Protein AF-A0A8E2JH62-F1 (afdb_monomer_lite)

Sequence (337 aa):
MSIWKITCRLRDKAVIELPDDYWIFEDEGRSYKVLISYEEIDEMDIIDYTVRDMSCFFSEKDSPEDFQPSIVAFLEQFSTINIRWNNAFEQMTEDIIAFGAGFQEFWLTRCSFPPSSTLDERTPIASALQCLVRCYNAFEVSLNWPFRYMEEYLANHNHIRLRETESDFRGLGFYPSIDVWRLPHDHDLPEERNVTRTPLGRLWTDTIQIAQRILFRGRATDWPLVFFTLCILTLARGCLDGRWTNALRIAYNTLKGSLDDLCRIFLHCTGDLHPLNPNFDLEWFTLMVGGEEPLVDYYREMNKMWANSAGVRYEEEYETFEGFCRNLDIFVHGMVL

Organism: NCBI:txid1314670

Secondary structure (DSSP, 8-state):
---------BTTB-EEEPSTTEEEEEETTEEEEEEEE-TTS-HHHHHHHSPPPGGGG--TT--TTTHHHHHHHHHHGGGGHHHHTTT-S-HHHHHHHHHHHHHHHHHHHHS---TT--SGGG-HHHHHHHHHHHHHHHHHHHHH--TTTHHHHHHH-SEEEE---------SPPPPEEEEEEPPTTPPPPS---SSS--HHHHHHHHHHHHHHHHTT--GGGHHHHHHHHHHHHHHHHHT--TT-HHHHHHHHHHHHHHHHHHHHHHHHHTT-STT-TT--HHHHHHHTTT-HHHHHHHHHHHHHHHHHSTT---S-TTSHHHHHHHHHHHHH----

Radius of gyration: 20.76 Å; chains: 1; bounding box: 52×50×60 Å

Structure (mmCIF, N/CA/C/O backbone):
data_AF-A0A8E2JH62-F1
#
_entry.id   AF-A0A8E2JH62-F1
#
loop_
_atom_site.group_PDB
_atom_site.id
_atom_site.type_symbol
_atom_site.label_atom_id
_atom_site.label_alt_id
_atom_site.label_comp_id
_atom_site.label_asym_id
_atom_site.label_entity_id
_atom_site.label_seq_id
_atom_site.pdbx_PDB_ins_code
_atom_site.Cartn_x
_atom_site.Cartn_y
_atom_site.Cartn_z
_atom_site.occupancy
_atom_site.B_iso_or_equiv
_atom_site.auth_seq_id
_atom_site.auth_comp_id
_atom_site.auth_asym_id
_atom_site.auth_atom_id
_atom_site.pdbx_PDB_model_num
ATOM 1 N N . MET A 1 1 ? 14.988 -30.694 4.329 1.00 24.19 1 MET A N 1
ATOM 2 C CA . MET A 1 1 ? 13.800 -29.994 4.855 1.00 24.19 1 MET A CA 1
ATOM 3 C C . MET A 1 1 ? 13.547 -28.829 3.914 1.00 24.19 1 MET A C 1
ATOM 5 O O . MET A 1 1 ? 14.410 -27.975 3.774 1.00 24.19 1 MET A O 1
ATOM 9 N N . SER A 1 2 ? 12.493 -28.935 3.111 1.00 21.06 2 SER A N 1
ATOM 10 C CA . SER A 1 2 ? 12.329 -28.216 1.844 1.00 21.06 2 SER A CA 1
ATOM 11 C C . SER A 1 2 ? 11.821 -26.793 2.079 1.00 21.06 2 SER A C 1
ATOM 13 O O . SER A 1 2 ? 10.685 -26.609 2.504 1.00 21.06 2 SER A O 1
ATOM 15 N N . ILE A 1 3 ? 12.671 -25.798 1.823 1.00 21.78 3 ILE A N 1
ATOM 16 C CA . ILE A 1 3 ? 12.327 -24.375 1.912 1.00 21.78 3 ILE A CA 1
ATOM 17 C C . ILE A 1 3 ? 11.564 -23.990 0.641 1.00 21.78 3 ILE A C 1
ATOM 19 O O . ILE A 1 3 ? 12.046 -24.187 -0.476 1.00 21.78 3 ILE A O 1
ATOM 23 N N . TRP A 1 4 ? 10.349 -23.479 0.819 1.00 20.56 4 TRP A N 1
ATOM 24 C CA . TRP A 1 4 ? 9.475 -23.045 -0.262 1.00 20.56 4 TRP A CA 1
ATOM 25 C C . TRP A 1 4 ? 10.057 -21.813 -0.954 1.00 20.56 4 TRP A C 1
ATOM 27 O O . TRP A 1 4 ? 10.162 -20.726 -0.393 1.00 20.56 4 TRP A O 1
ATOM 37 N N . LYS A 1 5 ? 10.434 -22.017 -2.212 1.00 24.39 5 LYS A N 1
ATOM 38 C CA . LYS A 1 5 ? 10.850 -21.002 -3.170 1.00 24.39 5 LYS A CA 1
ATOM 39 C C . LYS A 1 5 ? 9.598 -20.251 -3.640 1.00 24.39 5 LYS A C 1
ATOM 41 O O . LYS A 1 5 ? 9.012 -20.646 -4.645 1.00 24.39 5 LYS A O 1
ATOM 46 N N . ILE A 1 6 ? 9.175 -19.181 -2.958 1.00 28.22 6 ILE A N 1
ATOM 47 C CA . ILE A 1 6 ? 8.181 -18.259 -3.539 1.00 28.22 6 ILE A CA 1
ATOM 48 C C . ILE A 1 6 ? 8.904 -17.419 -4.588 1.00 28.22 6 ILE A C 1
ATOM 50 O O . ILE A 1 6 ? 9.442 -16.344 -4.356 1.00 28.22 6 ILE A O 1
ATOM 54 N N . THR A 1 7 ? 8.975 -18.011 -5.767 1.00 30.80 7 THR A N 1
ATOM 55 C CA . THR A 1 7 ? 9.029 -17.267 -7.013 1.00 30.80 7 THR A CA 1
ATOM 56 C C . THR A 1 7 ? 7.581 -16.866 -7.290 1.00 30.80 7 THR A C 1
ATOM 58 O O . THR A 1 7 ? 6.696 -17.691 -7.052 1.00 30.80 7 THR A O 1
ATOM 61 N N . CYS A 1 8 ? 7.311 -15.721 -7.911 1.00 31.84 8 CYS A N 1
ATOM 62 C CA . CYS A 1 8 ? 6.176 -15.687 -8.836 1.00 31.84 8 CYS A CA 1
ATOM 63 C C . CYS A 1 8 ? 6.553 -16.575 -10.042 1.00 31.84 8 CYS A C 1
ATOM 65 O O . CYS A 1 8 ? 6.819 -16.097 -11.133 1.00 31.84 8 CYS A O 1
ATOM 67 N N . ARG A 1 9 ? 6.692 -17.893 -9.821 1.00 34.00 9 ARG A N 1
ATOM 68 C CA . ARG A 1 9 ? 6.721 -18.921 -10.868 1.00 34.00 9 ARG A CA 1
ATOM 69 C C . ARG A 1 9 ? 5.277 -19.326 -11.048 1.00 34.00 9 ARG A C 1
ATOM 71 O O . ARG A 1 9 ? 4.845 -20.400 -10.637 1.00 34.00 9 ARG A O 1
ATOM 78 N N . LEU A 1 10 ? 4.520 -18.407 -11.616 1.00 37.12 10 LEU A N 1
ATOM 79 C CA . LEU A 1 10 ? 3.270 -18.759 -12.249 1.00 37.12 10 LEU A CA 1
ATOM 80 C C . LEU A 1 10 ? 3.698 -19.274 -13.609 1.00 37.12 10 LEU A C 1
ATOM 82 O O . LEU A 1 10 ? 4.355 -18.549 -14.348 1.00 37.12 10 LEU A O 1
ATOM 86 N N . ARG A 1 11 ? 3.481 -20.574 -13.817 1.00 37.41 11 ARG A N 1
ATOM 87 C CA . ARG A 1 11 ? 3.916 -21.348 -14.985 1.00 37.41 11 ARG A CA 1
ATOM 88 C C . ARG A 1 11 ? 3.987 -20.450 -16.232 1.00 37.41 11 ARG A C 1
ATOM 90 O O . ARG A 1 11 ? 2.957 -20.010 -16.728 1.00 37.41 11 ARG A O 1
ATOM 97 N N . ASP A 1 12 ? 5.227 -20.161 -16.629 1.00 45.84 12 ASP A N 1
ATOM 98 C CA . ASP A 1 12 ? 5.679 -19.557 -17.890 1.00 45.84 12 ASP A CA 1
ATOM 99 C C . ASP A 1 12 ? 5.954 -18.039 -17.970 1.00 45.84 12 ASP A C 1
ATOM 101 O O . ASP A 1 12 ? 6.474 -17.630 -19.005 1.00 45.84 12 ASP A O 1
ATOM 105 N N . LYS A 1 13 ? 5.704 -17.200 -16.942 1.00 53.03 13 LYS A N 1
ATOM 106 C CA . LYS A 1 13 ? 6.106 -15.762 -16.959 1.00 53.03 13 LYS A CA 1
ATOM 107 C C . LYS A 1 13 ? 6.405 -15.200 -15.557 1.00 53.03 13 LYS A C 1
ATOM 109 O O . LYS A 1 13 ? 5.544 -15.277 -14.678 1.00 53.03 13 LYS A O 1
ATOM 114 N N . ALA A 1 14 ? 7.590 -14.616 -15.344 1.00 65.06 14 ALA A N 1
ATOM 115 C CA . ALA A 1 14 ? 8.039 -14.079 -14.052 1.00 65.06 14 ALA A CA 1
ATOM 116 C C . ALA A 1 14 ? 8.296 -12.553 -14.034 1.00 65.06 14 ALA A C 1
ATOM 118 O O . ALA A 1 14 ? 8.717 -11.961 -15.024 1.00 65.06 14 ALA A O 1
ATOM 119 N N . VAL A 1 15 ? 8.090 -11.938 -12.859 1.00 65.88 15 VAL A N 1
ATOM 120 C CA . VAL A 1 15 ? 8.766 -10.691 -12.450 1.00 65.88 15 VAL A CA 1
ATOM 121 C C . VAL A 1 15 ? 9.817 -11.060 -11.407 1.00 65.88 15 VAL A C 1
ATOM 123 O O . VAL A 1 15 ? 9.507 -11.784 -10.453 1.00 65.88 15 VAL A O 1
ATOM 126 N N . ILE A 1 16 ? 11.051 -10.591 -11.580 1.00 70.62 16 ILE A N 1
ATOM 127 C CA . ILE A 1 16 ? 12.160 -10.842 -10.653 1.00 70.62 16 ILE A CA 1
ATOM 128 C C . ILE A 1 16 ? 12.838 -9.521 -10.320 1.00 70.62 16 ILE A C 1
ATOM 130 O O . ILE A 1 16 ? 13.379 -8.871 -11.204 1.00 70.62 16 ILE A O 1
ATOM 134 N N . GLU A 1 17 ? 12.851 -9.158 -9.041 1.00 69.69 17 GLU A N 1
ATOM 135 C CA . GLU A 1 17 ? 13.701 -8.075 -8.546 1.00 69.69 17 GLU A CA 1
ATOM 136 C C . GLU A 1 17 ? 15.111 -8.623 -8.286 1.00 69.69 17 GLU A C 1
ATOM 138 O O . GLU A 1 17 ? 15.304 -9.617 -7.571 1.00 69.69 17 GLU A O 1
ATOM 143 N N . LEU A 1 18 ? 16.088 -7.998 -8.925 1.00 69.25 18 LEU A N 1
ATOM 144 C CA . LEU A 1 18 ? 17.513 -8.269 -8.803 1.00 69.25 18 LEU A CA 1
ATOM 145 C C . LEU A 1 18 ? 18.154 -7.272 -7.818 1.00 69.25 18 LEU A C 1
ATOM 147 O O . LEU A 1 18 ? 17.505 -6.305 -7.409 1.00 69.25 18 LEU A O 1
ATOM 151 N N . PRO A 1 19 ? 19.413 -7.497 -7.398 1.00 65.75 19 PRO A N 1
ATOM 152 C CA . PRO A 1 19 ? 20.197 -6.467 -6.716 1.00 65.75 19 PRO A CA 1
ATOM 153 C C . PRO A 1 19 ? 20.262 -5.167 -7.540 1.00 65.75 19 PRO A C 1
ATOM 155 O O . PRO A 1 19 ? 20.049 -5.203 -8.753 1.00 65.75 19 PRO A O 1
ATOM 158 N N . ASP A 1 20 ? 20.556 -4.043 -6.882 1.00 66.81 20 ASP A N 1
ATOM 159 C CA . ASP A 1 20 ? 20.746 -2.721 -7.510 1.00 66.81 20 ASP A CA 1
ATOM 160 C C . ASP A 1 20 ? 19.523 -2.193 -8.291 1.00 66.81 20 ASP A C 1
ATOM 162 O O . ASP A 1 20 ? 19.657 -1.626 -9.371 1.00 66.81 20 ASP A O 1
ATOM 166 N N . ASP A 1 21 ? 18.314 -2.424 -7.767 1.00 70.69 21 ASP A N 1
ATOM 167 C CA . ASP A 1 21 ? 17.039 -1.910 -8.305 1.00 70.69 21 ASP A CA 1
ATOM 168 C C . ASP A 1 21 ? 16.707 -2.331 -9.752 1.00 70.69 21 ASP A C 1
ATOM 170 O O . ASP A 1 21 ? 15.833 -1.753 -10.406 1.00 70.69 21 ASP A O 1
ATOM 174 N N . TYR A 1 22 ? 17.343 -3.395 -10.250 1.00 77.25 22 TYR A N 1
ATOM 175 C CA . TYR A 1 22 ? 16.986 -3.995 -11.532 1.00 77.25 22 TYR A CA 1
ATOM 176 C C . TYR A 1 22 ? 15.773 -4.921 -11.413 1.00 77.25 22 TYR A C 1
ATOM 178 O O . TYR A 1 22 ? 15.642 -5.725 -10.491 1.00 77.25 22 TYR A O 1
ATOM 186 N N . TRP A 1 23 ? 14.929 -4.895 -12.435 1.00 78.25 23 TRP A N 1
ATOM 187 C CA . TRP A 1 23 ? 13.755 -5.744 -12.571 1.00 78.25 23 TRP A CA 1
ATOM 188 C C . TRP A 1 23 ? 13.855 -6.558 -13.854 1.00 78.25 23 TRP A C 1
ATOM 190 O O . TRP A 1 23 ? 14.147 -6.019 -14.917 1.00 78.25 23 TRP A O 1
ATOM 200 N N . ILE A 1 24 ? 13.598 -7.859 -13.780 1.00 78.81 24 ILE A N 1
ATOM 201 C CA . ILE A 1 24 ? 13.361 -8.690 -14.959 1.00 78.81 24 ILE A CA 1
ATOM 202 C C . ILE A 1 24 ? 11.861 -8.879 -15.110 1.00 78.81 24 ILE A C 1
ATOM 204 O O . ILE A 1 24 ? 11.200 -9.360 -14.191 1.00 78.81 24 ILE A O 1
ATOM 208 N N . PHE A 1 25 ? 11.355 -8.555 -16.292 1.00 78.25 25 PHE A N 1
ATOM 209 C CA . PHE A 1 25 ? 9.982 -8.793 -16.704 1.00 78.25 25 PHE A CA 1
ATOM 210 C C . PHE A 1 25 ? 9.957 -9.786 -17.855 1.00 78.25 25 PHE A C 1
ATOM 212 O O . PHE A 1 25 ? 10.581 -9.554 -18.890 1.00 78.25 25 PHE A O 1
ATOM 219 N N . GLU A 1 26 ? 9.215 -10.876 -17.696 1.00 75.38 26 GLU A N 1
ATOM 220 C CA . GLU A 1 26 ? 8.992 -11.841 -18.767 1.00 75.38 26 GLU A CA 1
ATOM 221 C C . GLU A 1 26 ? 7.593 -11.692 -19.356 1.00 75.38 26 GLU A C 1
ATOM 223 O O . GLU A 1 26 ? 6.583 -11.709 -18.642 1.00 75.38 26 GLU A O 1
ATOM 228 N N . ASP A 1 27 ? 7.527 -11.603 -20.682 1.00 73.88 27 ASP A N 1
ATOM 229 C CA . ASP A 1 27 ? 6.275 -11.650 -21.410 1.00 73.88 27 ASP A CA 1
ATOM 230 C C . ASP A 1 27 ? 6.397 -12.356 -22.764 1.00 73.88 27 ASP A C 1
ATOM 232 O O . ASP A 1 27 ? 7.289 -12.090 -23.558 1.00 73.88 27 ASP A O 1
ATOM 236 N N . GLU A 1 28 ? 5.482 -13.291 -23.014 1.00 73.69 28 GLU A N 1
ATOM 237 C CA . GLU A 1 28 ? 5.335 -14.036 -24.281 1.00 73.69 28 GLU A CA 1
ATOM 238 C C . GLU A 1 28 ? 6.647 -14.645 -24.816 1.00 73.69 28 GLU A C 1
ATOM 240 O O . GLU A 1 28 ? 6.912 -14.647 -26.015 1.00 73.69 28 GLU A O 1
ATOM 245 N N . GLY A 1 29 ? 7.479 -15.189 -23.917 1.00 71.19 29 GLY A N 1
ATOM 246 C CA . GLY A 1 29 ? 8.770 -15.794 -24.272 1.00 71.19 29 GLY A CA 1
ATOM 247 C C . GLY A 1 29 ? 9.897 -14.782 -24.509 1.00 71.19 29 GLY A C 1
ATOM 248 O O . GLY A 1 29 ? 10.961 -15.146 -25.010 1.00 71.19 29 GLY A O 1
ATOM 249 N N . ARG A 1 30 ? 9.673 -13.511 -24.170 1.00 76.38 30 ARG A N 1
ATOM 250 C CA . ARG A 1 30 ? 10.674 -12.443 -24.162 1.00 76.38 30 ARG A CA 1
ATOM 251 C C . ARG A 1 30 ? 10.943 -12.009 -22.731 1.00 76.38 30 ARG A C 1
ATOM 253 O O . ARG A 1 30 ? 10.043 -12.049 -21.895 1.00 76.38 30 ARG A O 1
ATOM 260 N N . SER A 1 31 ? 12.156 -11.530 -22.490 1.00 80.94 31 SER A N 1
ATOM 261 C CA . SER A 1 31 ? 12.558 -11.034 -21.180 1.00 80.94 31 SER A CA 1
ATOM 262 C C . SER A 1 31 ? 13.204 -9.665 -21.316 1.00 80.94 31 SER A C 1
ATOM 264 O O . SER A 1 31 ? 14.024 -9.425 -22.208 1.00 80.94 31 SER A O 1
ATOM 266 N N . TYR A 1 32 ? 12.810 -8.765 -20.429 1.00 80.38 32 TYR A N 1
ATOM 267 C CA . TYR A 1 32 ? 13.265 -7.387 -20.379 1.00 80.38 32 TYR A CA 1
ATOM 268 C C . TYR A 1 32 ? 13.920 -7.155 -19.030 1.00 80.38 32 TYR A C 1
ATOM 270 O O . TYR A 1 32 ? 13.308 -7.421 -17.999 1.00 80.38 32 TYR A O 1
ATOM 278 N N . LYS A 1 33 ? 15.154 -6.661 -19.037 1.00 85.50 33 LYS A N 1
ATOM 279 C CA . LYS A 1 33 ? 15.790 -6.107 -17.845 1.00 85.50 33 LYS A CA 1
ATOM 280 C C . LYS A 1 33 ? 15.468 -4.618 -17.820 1.00 85.50 33 LYS A C 1
ATOM 282 O O . LYS A 1 33 ? 15.624 -3.953 -18.837 1.00 85.50 33 LYS A O 1
ATOM 287 N N . VAL A 1 34 ? 15.003 -4.110 -16.692 1.00 81.94 34 VAL A N 1
ATOM 288 C CA . VAL A 1 34 ? 14.592 -2.720 -16.502 1.00 81.94 34 VAL A CA 1
ATOM 289 C C . VAL A 1 34 ? 15.320 -2.173 -15.284 1.00 81.94 34 VAL A C 1
ATOM 291 O O . VAL A 1 34 ? 15.410 -2.863 -14.273 1.00 81.94 34 VAL A O 1
ATOM 294 N N . LEU A 1 35 ? 15.851 -0.963 -15.382 1.00 83.56 35 LEU A N 1
ATOM 295 C CA . LEU A 1 35 ? 16.424 -0.211 -14.271 1.00 83.56 35 LEU A CA 1
ATOM 296 C C . LEU A 1 35 ? 15.663 1.098 -14.143 1.00 83.56 35 LEU A C 1
ATOM 298 O O . LEU A 1 35 ? 15.501 1.808 -15.133 1.00 83.56 35 LEU A O 1
ATOM 302 N N . ILE A 1 36 ? 15.236 1.407 -12.926 1.00 78.81 36 ILE A N 1
ATOM 303 C CA . ILE A 1 36 ? 14.674 2.705 -12.564 1.00 78.81 36 ILE A CA 1
ATOM 304 C C . ILE A 1 36 ? 15.795 3.447 -11.837 1.00 78.81 36 ILE A C 1
ATOM 306 O O . ILE A 1 36 ? 16.164 3.056 -10.733 1.00 78.81 36 ILE A O 1
ATOM 310 N N . SER A 1 37 ? 16.383 4.456 -12.476 1.00 79.44 37 SER A N 1
ATOM 311 C CA . SER A 1 37 ? 17.576 5.141 -11.976 1.00 79.44 37 SER A CA 1
ATOM 312 C C . SER A 1 37 ? 17.325 6.625 -11.739 1.00 79.44 37 SER A C 1
ATOM 314 O O . SER A 1 37 ? 16.854 7.343 -12.626 1.00 79.44 37 SER A O 1
ATOM 316 N N . TYR A 1 38 ? 17.725 7.076 -10.551 1.00 73.00 38 TYR A N 1
ATOM 317 C CA . TYR A 1 38 ? 17.791 8.482 -10.155 1.00 73.00 38 TYR A CA 1
ATOM 318 C C . TYR A 1 38 ? 19.238 9.015 -10.162 1.00 73.00 38 TYR A C 1
ATOM 320 O O . TYR A 1 38 ? 19.493 10.081 -9.625 1.00 73.00 38 TYR A O 1
ATOM 328 N N . GLU A 1 39 ? 20.198 8.307 -10.775 1.00 74.69 39 GLU A N 1
ATOM 329 C CA . GLU A 1 39 ? 21.634 8.666 -10.754 1.00 74.69 39 GLU A CA 1
ATOM 330 C C . GLU A 1 39 ? 21.956 10.059 -11.325 1.00 74.69 39 GLU A C 1
ATOM 332 O O . GLU A 1 39 ? 23.023 10.609 -11.063 1.00 74.69 39 GLU A O 1
ATOM 337 N N . GLU A 1 40 ? 21.060 10.630 -12.133 1.00 72.38 40 GLU A N 1
ATOM 338 C CA . GLU A 1 40 ? 21.218 11.971 -12.711 1.00 72.38 40 GLU A CA 1
ATOM 339 C C . GLU A 1 40 ? 20.756 13.094 -11.756 1.00 72.38 40 GLU A C 1
ATOM 341 O O . GLU A 1 40 ? 20.853 14.269 -12.112 1.00 72.38 40 GLU A O 1
ATOM 346 N N . ILE A 1 41 ? 20.266 12.746 -10.561 1.00 72.06 41 ILE A N 1
ATOM 347 C CA . ILE A 1 41 ? 19.702 13.654 -9.553 1.00 72.06 41 ILE A CA 1
ATOM 348 C C . ILE A 1 41 ? 20.616 13.674 -8.323 1.00 72.06 41 ILE A C 1
ATOM 350 O O . ILE A 1 41 ? 21.208 12.657 -7.959 1.00 72.06 41 ILE A O 1
ATOM 354 N N . ASP A 1 42 ? 20.754 14.843 -7.695 1.00 81.69 42 ASP A N 1
ATOM 355 C CA . ASP A 1 42 ? 21.558 14.992 -6.481 1.00 81.69 42 ASP A CA 1
ATOM 356 C C . ASP A 1 42 ? 20.991 14.146 -5.330 1.00 81.69 42 ASP A C 1
ATOM 358 O O . ASP A 1 42 ? 19.780 13.991 -5.186 1.00 81.69 42 ASP A O 1
ATOM 362 N N . GLU A 1 43 ? 21.860 13.598 -4.482 1.00 80.62 43 GLU A N 1
ATOM 363 C CA . GLU A 1 43 ? 21.443 12.730 -3.377 1.00 80.62 43 GLU A CA 1
ATOM 364 C C . GLU A 1 43 ? 20.482 13.440 -2.409 1.00 80.62 43 GLU A C 1
ATOM 366 O O . GLU A 1 43 ? 19.519 12.830 -1.941 1.00 80.62 43 GLU A O 1
ATOM 371 N N . MET A 1 44 ? 20.695 14.734 -2.145 1.00 82.69 44 MET A N 1
ATOM 372 C CA . MET A 1 44 ? 19.791 15.516 -1.297 1.00 82.69 44 MET A CA 1
ATOM 373 C C . MET A 1 44 ? 18.420 15.679 -1.944 1.00 82.69 44 MET A C 1
ATOM 375 O O . MET A 1 44 ? 17.396 15.534 -1.279 1.00 82.69 44 MET A O 1
ATOM 379 N N . ASP A 1 45 ? 18.402 15.900 -3.253 1.00 79.44 45 ASP A N 1
ATOM 380 C CA . ASP A 1 45 ? 17.170 16.006 -4.020 1.00 79.44 45 ASP A CA 1
ATOM 381 C C . ASP A 1 45 ? 16.414 14.664 -4.042 1.00 79.44 45 ASP A C 1
ATOM 383 O O . ASP A 1 45 ? 15.198 14.628 -3.867 1.00 79.44 45 ASP A O 1
ATOM 387 N N . ILE A 1 46 ? 17.109 13.526 -4.143 1.00 78.62 46 ILE A N 1
ATOM 388 C CA . ILE A 1 46 ? 16.478 12.202 -4.004 1.00 78.62 46 ILE A CA 1
ATOM 389 C C . ILE A 1 46 ? 15.827 12.065 -2.621 1.00 78.62 46 ILE A C 1
ATOM 391 O O . ILE A 1 46 ? 14.688 11.601 -2.510 1.00 78.62 46 ILE A O 1
ATOM 395 N N . ILE A 1 47 ? 16.526 12.479 -1.560 1.00 81.56 47 ILE A N 1
ATOM 396 C CA . ILE A 1 47 ? 16.018 12.404 -0.184 1.00 81.56 47 ILE A CA 1
ATOM 397 C C . ILE A 1 47 ? 14.785 13.281 0.014 1.00 81.56 47 ILE A C 1
ATOM 399 O O . ILE A 1 47 ? 13.906 12.881 0.775 1.00 81.56 47 ILE A O 1
ATOM 403 N N . ASP A 1 48 ? 14.684 14.427 -0.651 1.00 81.38 48 ASP A N 1
ATOM 404 C CA . ASP A 1 48 ? 13.588 15.378 -0.442 1.00 81.38 48 ASP A CA 1
ATOM 405 C C . ASP A 1 48 ? 12.390 15.136 -1.372 1.00 81.38 48 ASP A C 1
ATOM 407 O O . ASP A 1 48 ? 11.246 15.364 -0.972 1.00 81.38 48 ASP A O 1
ATOM 411 N N . TYR A 1 49 ? 12.627 14.598 -2.570 1.00 80.75 49 TYR A N 1
ATOM 412 C CA . TYR A 1 49 ? 11.639 14.553 -3.652 1.00 80.75 49 TYR A CA 1
ATOM 413 C C . TYR A 1 49 ? 11.317 13.147 -4.173 1.00 80.75 49 TYR A C 1
ATOM 415 O O . TYR A 1 49 ? 10.614 13.028 -5.172 1.00 80.75 49 TYR A O 1
ATOM 423 N N . THR A 1 50 ? 11.780 12.079 -3.517 1.00 82.56 50 THR A N 1
ATOM 424 C CA . THR A 1 50 ? 11.382 10.697 -3.852 1.00 82.56 50 THR A CA 1
ATOM 425 C C . THR A 1 50 ? 10.880 9.939 -2.629 1.00 82.56 50 THR A C 1
ATOM 427 O O . THR A 1 50 ? 11.188 10.291 -1.489 1.00 82.56 50 THR A O 1
ATOM 430 N N . VAL A 1 51 ? 10.093 8.884 -2.839 1.00 88.38 51 VAL A N 1
ATOM 431 C CA . VAL A 1 51 ? 9.712 7.958 -1.764 1.00 88.38 51 VAL A CA 1
ATOM 432 C C . VAL A 1 51 ? 10.670 6.777 -1.760 1.00 88.38 51 VAL A C 1
ATOM 434 O O . VAL A 1 51 ? 10.821 6.081 -2.762 1.00 88.38 51 VAL A O 1
ATOM 437 N N . ARG A 1 52 ? 11.306 6.533 -0.616 1.00 88.69 52 ARG A N 1
ATOM 438 C CA . ARG A 1 52 ? 12.299 5.475 -0.430 1.00 88.69 52 ARG A CA 1
ATOM 439 C C . ARG A 1 52 ? 11.663 4.248 0.213 1.00 88.69 52 ARG A C 1
ATOM 441 O O . ARG A 1 52 ? 10.834 4.361 1.120 1.00 88.69 52 ARG A O 1
ATOM 448 N N . ASP A 1 53 ? 12.077 3.068 -0.246 1.00 89.19 53 AS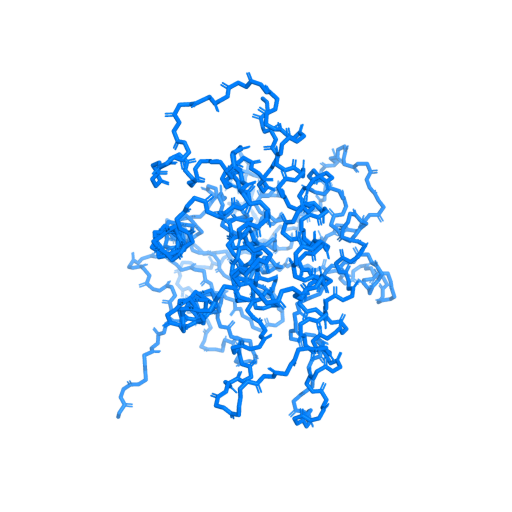P A N 1
ATOM 449 C CA . ASP A 1 53 ? 11.656 1.799 0.350 1.00 89.19 53 ASP A CA 1
ATOM 450 C C . ASP A 1 53 ? 12.092 1.719 1.817 1.00 89.19 53 ASP A C 1
ATOM 452 O O . ASP A 1 53 ? 13.131 2.248 2.211 1.00 89.19 53 ASP A O 1
ATOM 456 N N . MET A 1 54 ? 11.310 1.004 2.623 1.00 88.50 54 MET A N 1
ATOM 457 C CA . MET A 1 54 ? 11.597 0.794 4.039 1.00 88.50 54 MET A CA 1
ATOM 458 C C . MET A 1 54 ? 13.005 0.225 4.276 1.00 88.50 54 MET A C 1
ATOM 460 O O . MET A 1 54 ? 13.658 0.628 5.232 1.00 88.50 54 MET A O 1
ATOM 464 N N . SER A 1 55 ? 13.520 -0.639 3.391 1.00 84.81 55 SER A N 1
ATOM 465 C CA . SER A 1 55 ? 14.881 -1.188 3.499 1.00 84.81 55 SER A CA 1
ATOM 466 C C . SER A 1 55 ? 15.990 -0.130 3.488 1.00 84.81 55 SER A C 1
ATOM 468 O O . SER A 1 55 ? 17.061 -0.393 4.020 1.00 84.81 55 SER A O 1
ATOM 470 N N . CYS A 1 56 ? 15.746 1.074 2.959 1.00 84.38 56 CYS A N 1
ATOM 471 C CA . CYS A 1 56 ? 16.712 2.178 2.972 1.00 84.38 56 CYS A CA 1
ATOM 472 C C . CYS A 1 56 ? 16.920 2.797 4.365 1.00 84.38 56 CYS A C 1
ATOM 474 O O . CYS A 1 56 ? 17.859 3.565 4.554 1.00 84.38 56 CYS A O 1
ATOM 476 N N . PHE A 1 57 ? 16.042 2.492 5.322 1.00 86.06 57 PHE A N 1
ATOM 477 C CA . PHE A 1 57 ? 16.089 3.016 6.689 1.00 86.06 57 PHE A CA 1
ATOM 478 C C . PHE A 1 57 ? 16.677 2.008 7.682 1.00 86.06 57 PHE A C 1
ATOM 480 O O . PHE A 1 57 ? 16.832 2.334 8.857 1.00 86.06 57 PHE A O 1
ATOM 487 N N . PHE A 1 58 ? 17.006 0.801 7.212 1.00 82.56 58 PHE A N 1
ATOM 488 C CA . PHE A 1 58 ? 17.599 -0.255 8.019 1.00 82.56 58 PHE A CA 1
ATOM 489 C C . PHE A 1 58 ? 19.035 -0.538 7.584 1.00 82.56 58 PHE A C 1
ATOM 491 O O . PHE A 1 58 ? 19.322 -0.733 6.404 1.00 82.56 58 PHE A O 1
ATOM 498 N N . SER A 1 59 ? 19.939 -0.615 8.550 1.00 74.94 59 SER A N 1
ATOM 499 C CA . SER A 1 59 ? 21.288 -1.142 8.383 1.00 74.94 59 SER A CA 1
ATOM 500 C C . SER A 1 59 ? 21.333 -2.611 8.796 1.00 74.94 59 SER A C 1
ATOM 502 O O . SER A 1 59 ? 20.687 -3.030 9.753 1.00 74.94 59 SER A O 1
ATOM 504 N N . GLU A 1 60 ? 22.192 -3.405 8.150 1.00 66.88 60 GLU A N 1
ATOM 505 C CA . GLU A 1 60 ? 22.463 -4.798 8.557 1.00 66.88 60 GLU A CA 1
ATOM 506 C C . GLU A 1 60 ? 22.976 -4.921 10.006 1.00 66.88 60 GLU A C 1
ATOM 508 O O . GLU A 1 60 ? 23.019 -6.016 10.567 1.00 66.88 60 GLU A O 1
ATOM 513 N N . LYS A 1 61 ? 23.402 -3.803 10.603 1.00 69.75 61 LYS A N 1
ATOM 514 C CA . LYS A 1 61 ? 23.920 -3.718 11.972 1.00 69.75 61 LYS A CA 1
ATOM 515 C C . LYS A 1 61 ? 22.903 -3.201 12.986 1.00 69.75 61 LYS A C 1
ATOM 517 O O . LYS A 1 61 ? 23.276 -3.082 14.153 1.00 69.75 61 LYS A O 1
ATOM 522 N N . ASP A 1 62 ? 21.686 -2.875 12.560 1.00 72.75 62 ASP A N 1
ATOM 523 C CA . ASP A 1 62 ? 20.695 -2.280 13.449 1.00 72.75 62 ASP A CA 1
ATOM 524 C C . ASP A 1 62 ? 20.343 -3.231 14.586 1.00 72.75 62 ASP A C 1
ATOM 526 O O . ASP A 1 62 ? 20.095 -4.429 14.405 1.00 72.75 62 ASP A O 1
ATOM 530 N N . SER A 1 63 ? 20.343 -2.677 15.792 1.00 73.00 63 SER A N 1
ATOM 531 C CA . SER A 1 63 ? 19.871 -3.384 16.966 1.00 73.00 63 SER A CA 1
ATOM 532 C C . SER A 1 63 ? 18.336 -3.355 17.010 1.00 73.00 63 SER A C 1
ATOM 534 O O . SER A 1 63 ? 17.701 -2.509 16.377 1.00 73.00 63 SER A O 1
ATOM 536 N N . PRO A 1 64 ? 17.690 -4.227 17.803 1.00 70.25 64 PRO A N 1
ATOM 537 C CA . PRO A 1 64 ? 16.249 -4.131 18.042 1.00 70.25 64 PRO A CA 1
ATOM 538 C C . PRO A 1 64 ? 15.792 -2.762 18.578 1.00 70.25 64 PRO A C 1
ATOM 540 O O . PRO A 1 64 ? 14.619 -2.423 18.439 1.00 70.25 64 PRO A O 1
ATOM 543 N N . GLU A 1 65 ? 16.694 -1.991 19.196 1.00 72.06 65 GLU A N 1
ATOM 544 C CA . GLU A 1 65 ? 16.422 -0.650 19.727 1.00 72.06 65 GLU A CA 1
ATOM 545 C C . GLU A 1 65 ? 16.321 0.404 18.609 1.00 72.06 65 GLU A C 1
ATOM 547 O O . GLU A 1 65 ? 15.562 1.363 18.743 1.00 72.06 65 GLU A O 1
ATOM 552 N N . ASP A 1 66 ? 16.998 0.184 17.478 1.00 76.31 66 ASP A N 1
ATOM 553 C CA . ASP A 1 66 ? 17.001 1.084 16.317 1.00 76.31 66 ASP A CA 1
ATOM 554 C C . ASP A 1 66 ? 15.768 0.887 15.417 1.00 76.31 66 ASP A C 1
ATOM 556 O O . ASP A 1 66 ? 15.426 1.746 14.606 1.00 76.31 66 ASP A O 1
ATOM 560 N N . PHE A 1 67 ? 15.031 -0.214 15.606 1.00 81.56 67 PHE A N 1
ATOM 561 C CA . PHE A 1 67 ? 13.916 -0.582 14.735 1.00 81.56 67 PHE A CA 1
ATOM 562 C C . PHE A 1 67 ? 12.787 0.452 14.713 1.00 81.56 67 PHE A C 1
ATOM 564 O O . PHE A 1 67 ? 12.295 0.822 13.649 1.00 81.56 67 PHE A O 1
ATOM 571 N N . GLN A 1 68 ? 12.341 0.906 15.887 1.00 86.12 68 GLN A N 1
ATOM 572 C CA . GLN A 1 68 ? 11.231 1.854 15.967 1.00 86.12 68 GLN A CA 1
ATOM 573 C C . GLN A 1 68 ? 11.598 3.216 15.349 1.00 86.12 68 GLN A C 1
ATOM 575 O O . GLN A 1 68 ? 10.816 3.684 14.521 1.00 86.12 68 GLN A O 1
ATOM 580 N N . PRO A 1 69 ? 12.760 3.827 15.660 1.00 88.56 69 PRO A N 1
ATOM 581 C CA . PRO A 1 69 ? 13.238 5.015 14.952 1.00 88.56 69 PRO A CA 1
ATOM 582 C C . PRO A 1 69 ? 13.281 4.858 13.424 1.00 88.56 69 PRO A C 1
ATOM 584 O O . PRO A 1 69 ? 12.806 5.747 12.721 1.00 88.56 69 PRO A O 1
ATOM 587 N N . SER A 1 70 ? 13.770 3.727 12.902 1.00 89.94 70 SER A N 1
ATOM 588 C CA . SER A 1 70 ? 13.822 3.479 11.452 1.00 89.94 70 SER A CA 1
ATOM 589 C C . SER A 1 70 ? 12.438 3.392 10.809 1.00 89.94 70 SER A C 1
ATOM 591 O O . SER A 1 70 ? 12.223 3.950 9.732 1.00 89.94 70 SER A O 1
ATOM 593 N N . ILE A 1 71 ? 11.468 2.747 11.472 1.00 91.31 71 ILE A N 1
ATOM 594 C CA . ILE A 1 71 ? 10.077 2.739 10.996 1.00 91.31 71 ILE A CA 1
ATOM 595 C C . ILE A 1 71 ? 9.487 4.149 11.014 1.00 91.31 71 ILE A C 1
ATOM 597 O O . ILE A 1 71 ? 8.831 4.528 10.051 1.00 91.31 71 ILE A O 1
ATOM 601 N N . VAL A 1 72 ? 9.724 4.937 12.066 1.00 92.81 72 VAL A N 1
ATOM 602 C CA . VAL A 1 72 ? 9.229 6.322 12.136 1.00 92.81 72 VAL A CA 1
ATOM 603 C C . VAL A 1 72 ? 9.810 7.159 10.995 1.00 92.81 72 VAL A C 1
ATOM 605 O O . VAL A 1 72 ? 9.044 7.771 10.258 1.00 92.81 72 VAL A O 1
ATOM 608 N N . ALA A 1 73 ? 11.120 7.086 10.748 1.00 92.69 73 ALA A N 1
ATOM 609 C CA . ALA A 1 73 ? 11.757 7.781 9.627 1.00 92.69 73 ALA A CA 1
ATOM 610 C C . ALA A 1 73 ? 11.190 7.347 8.259 1.00 92.69 73 ALA A C 1
ATOM 612 O O . ALA A 1 73 ? 11.015 8.171 7.359 1.00 92.69 73 ALA A O 1
ATOM 613 N N . PHE A 1 74 ? 10.854 6.062 8.100 1.00 94.38 74 PHE A N 1
ATOM 614 C CA . PHE A 1 74 ? 10.152 5.571 6.914 1.00 94.38 74 PHE A CA 1
ATOM 615 C C . PHE A 1 74 ? 8.727 6.135 6.793 1.00 94.38 74 PHE A C 1
ATOM 617 O O . PHE A 1 74 ? 8.274 6.371 5.677 1.00 94.38 74 PHE A O 1
ATOM 624 N N . LEU A 1 75 ? 8.003 6.341 7.895 1.00 96.50 75 LEU A N 1
ATOM 625 C CA . LEU A 1 75 ? 6.636 6.875 7.883 1.00 96.50 75 LEU A CA 1
ATOM 626 C C . LEU A 1 75 ? 6.603 8.391 7.623 1.00 96.50 75 LEU A C 1
ATOM 628 O O . LEU A 1 75 ? 5.718 8.869 6.914 1.00 96.50 75 LEU A O 1
ATOM 632 N N . GLU A 1 76 ? 7.582 9.139 8.136 1.00 95.75 76 GLU A N 1
ATOM 633 C CA . GLU A 1 76 ? 7.650 10.605 8.030 1.00 95.75 76 GLU A CA 1
ATOM 634 C C . GLU A 1 76 ? 7.626 11.111 6.580 1.00 95.75 76 GLU A C 1
ATOM 636 O O . GLU A 1 76 ? 7.029 12.154 6.296 1.00 95.75 76 GLU A O 1
ATOM 641 N N . GLN A 1 77 ? 8.205 10.362 5.634 1.00 94.75 77 GLN A N 1
ATOM 642 C CA . GLN A 1 77 ? 8.237 10.761 4.221 1.00 94.75 77 GLN A CA 1
ATOM 643 C C . GLN A 1 77 ? 6.833 10.922 3.610 1.00 94.75 77 GLN A C 1
ATOM 645 O O . GLN A 1 77 ? 6.641 11.744 2.716 1.00 94.75 77 GLN A O 1
ATOM 650 N N . PHE A 1 78 ? 5.829 10.194 4.113 1.00 96.06 78 PHE A N 1
ATOM 651 C CA . PHE A 1 78 ? 4.468 10.229 3.571 1.00 96.06 78 PHE A CA 1
ATOM 652 C C . PHE A 1 78 ? 3.705 11.516 3.918 1.00 96.06 78 PHE A C 1
ATOM 654 O O . PHE A 1 78 ? 2.682 11.797 3.304 1.00 96.06 78 PHE A O 1
ATOM 661 N N . SER A 1 79 ? 4.226 12.350 4.825 1.00 94.56 79 SER A N 1
ATOM 662 C CA . SER A 1 79 ? 3.687 13.697 5.082 1.00 94.56 79 SER A CA 1
ATOM 663 C C . SER A 1 79 ? 3.845 14.659 3.894 1.00 94.56 79 SER A C 1
ATOM 665 O O . SER A 1 79 ? 3.154 15.671 3.819 1.00 94.56 79 SER A O 1
ATOM 667 N N . THR A 1 80 ? 4.751 14.344 2.964 1.00 92.12 80 THR A N 1
ATOM 668 C CA . THR A 1 80 ? 5.068 15.146 1.768 1.00 92.12 80 THR A CA 1
ATOM 669 C C . THR A 1 80 ? 4.896 14.323 0.491 1.00 92.12 80 THR A C 1
ATOM 671 O O . THR A 1 80 ? 5.599 14.517 -0.502 1.00 92.12 80 THR A O 1
ATOM 674 N N . ILE A 1 81 ? 3.963 13.364 0.521 1.00 91.19 81 ILE A N 1
ATOM 675 C CA . ILE A 1 81 ? 3.780 12.379 -0.548 1.00 91.19 81 ILE A CA 1
ATOM 676 C C . ILE A 1 81 ? 3.427 13.015 -1.896 1.00 91.19 81 ILE A C 1
ATOM 678 O O . ILE A 1 81 ? 3.925 12.581 -2.930 1.00 91.19 81 ILE A O 1
ATOM 682 N N . ASN A 1 82 ? 2.660 14.101 -1.872 1.00 88.38 82 ASN A N 1
ATOM 683 C CA . ASN A 1 82 ? 2.282 14.878 -3.046 1.00 88.38 82 ASN A CA 1
ATOM 684 C C . ASN A 1 82 ? 3.494 15.477 -3.776 1.00 88.38 82 ASN A C 1
ATOM 686 O O . ASN A 1 82 ? 3.535 15.540 -5.000 1.00 88.38 82 ASN A O 1
ATOM 690 N N . ILE A 1 83 ? 4.527 15.876 -3.033 1.00 86.31 83 ILE A N 1
ATOM 691 C CA . ILE A 1 83 ? 5.782 16.366 -3.608 1.00 86.31 83 ILE A CA 1
ATOM 692 C C . ILE A 1 83 ? 6.608 15.180 -4.117 1.00 86.31 83 ILE A C 1
ATOM 694 O O . ILE A 1 83 ? 7.077 15.196 -5.253 1.00 86.31 83 ILE A O 1
ATOM 698 N N . ARG A 1 84 ? 6.747 14.132 -3.296 1.00 86.19 84 ARG A N 1
ATOM 699 C CA . ARG A 1 84 ? 7.641 12.988 -3.550 1.00 86.19 84 ARG A CA 1
ATOM 700 C C . ARG A 1 84 ? 7.176 12.035 -4.651 1.00 86.19 84 ARG A C 1
ATOM 702 O O . ARG A 1 84 ? 7.996 11.339 -5.240 1.00 86.19 84 ARG A O 1
ATOM 709 N N . TRP A 1 85 ? 5.875 11.988 -4.915 1.00 85.50 85 TRP A N 1
ATOM 710 C CA . TRP A 1 85 ? 5.276 11.292 -6.057 1.00 85.50 85 TRP A CA 1
ATOM 711 C C . TRP A 1 85 ? 4.676 12.262 -7.069 1.00 85.50 85 TRP A C 1
ATOM 713 O O . TRP A 1 85 ? 3.821 11.887 -7.857 1.00 85.50 85 TRP A O 1
ATOM 723 N N . ASN A 1 86 ? 5.121 13.518 -7.071 1.00 82.06 86 ASN A N 1
ATOM 724 C CA . ASN A 1 86 ? 4.797 14.477 -8.121 1.00 82.06 86 ASN A CA 1
ATOM 725 C C . ASN A 1 86 ? 3.287 14.686 -8.395 1.00 82.06 86 ASN A C 1
ATOM 727 O O . ASN A 1 86 ? 2.882 14.945 -9.527 1.00 82.06 86 ASN A O 1
ATOM 731 N N . ASN A 1 87 ? 2.448 14.605 -7.360 1.00 82.56 87 ASN A N 1
ATOM 732 C CA . ASN A 1 87 ? 0.982 14.604 -7.432 1.00 82.56 87 ASN A CA 1
ATOM 733 C C . ASN A 1 87 ? 0.424 13.482 -8.333 1.00 82.56 87 ASN A C 1
ATOM 735 O O . ASN A 1 87 ? -0.523 13.693 -9.092 1.00 82.56 87 ASN A O 1
ATOM 739 N N . ALA A 1 88 ? 1.029 12.291 -8.284 1.00 82.12 88 ALA A N 1
ATOM 740 C CA . ALA A 1 88 ? 0.565 11.115 -9.022 1.00 82.12 88 ALA A CA 1
ATOM 741 C C . ALA A 1 88 ? -0.799 10.592 -8.551 1.00 82.12 88 ALA A C 1
ATOM 743 O O . ALA A 1 88 ? -1.439 9.813 -9.259 1.00 82.12 88 ALA A O 1
ATOM 744 N N . PHE A 1 89 ? -1.242 11.003 -7.364 1.00 86.88 89 PHE A N 1
ATOM 745 C CA . PHE A 1 89 ? -2.512 10.611 -6.777 1.00 86.88 89 PHE A CA 1
ATOM 746 C C . PHE A 1 89 ? -3.417 11.826 -6.563 1.00 86.88 89 PHE A C 1
ATOM 748 O O . PHE A 1 89 ? -2.963 12.967 -6.522 1.00 86.88 89 PHE A O 1
ATOM 755 N N . GLU A 1 90 ? -4.720 11.587 -6.420 1.00 88.75 90 GLU A N 1
ATOM 756 C CA . GLU A 1 90 ? -5.637 12.642 -5.994 1.00 88.75 90 GLU A CA 1
ATOM 757 C C . GLU A 1 90 ? -5.365 13.035 -4.536 1.00 88.75 90 GLU A C 1
ATOM 759 O O . GLU A 1 90 ? -4.983 12.193 -3.722 1.00 88.75 90 GLU A O 1
ATOM 764 N N . GLN A 1 91 ? -5.656 14.291 -4.176 1.00 90.44 91 GLN A N 1
ATOM 765 C CA . GLN A 1 91 ? -5.454 14.813 -2.815 1.00 90.44 91 GLN A CA 1
ATOM 766 C C . GLN A 1 91 ? -6.054 13.897 -1.739 1.00 90.44 91 GLN A C 1
ATOM 768 O O . GLN A 1 91 ? -5.451 13.673 -0.697 1.00 90.44 91 GLN A O 1
ATOM 773 N N . MET A 1 92 ? -7.231 13.324 -1.997 1.00 90.69 92 MET A N 1
ATOM 774 C CA . MET A 1 92 ? -7.884 12.410 -1.061 1.00 90.69 92 MET A CA 1
ATOM 775 C C . MET A 1 92 ? -7.069 11.131 -0.822 1.00 90.69 92 MET A C 1
ATOM 777 O O . MET A 1 92 ? -6.956 10.671 0.312 1.00 90.69 92 MET A O 1
ATOM 781 N N . THR A 1 93 ? -6.492 10.559 -1.877 1.00 93.75 93 THR A N 1
ATOM 782 C CA . THR A 1 93 ? -5.610 9.394 -1.782 1.00 93.75 93 THR A CA 1
ATOM 783 C C . THR A 1 93 ? -4.337 9.736 -1.009 1.00 93.75 93 THR A C 1
ATOM 785 O O . THR A 1 93 ? -3.913 8.965 -0.147 1.00 93.75 93 THR A O 1
ATOM 788 N N . GLU A 1 94 ? -3.750 10.903 -1.281 1.00 93.81 94 GLU A N 1
ATOM 789 C CA . GLU A 1 94 ? -2.569 11.411 -0.575 1.00 93.81 94 GLU A CA 1
ATOM 790 C C . GLU A 1 94 ? -2.850 11.597 0.922 1.00 93.81 94 GLU A C 1
ATOM 792 O O . GLU A 1 94 ? -2.067 11.139 1.757 1.00 93.81 94 GLU A O 1
ATOM 797 N N . ASP A 1 95 ? -4.007 12.170 1.261 1.00 93.69 95 ASP A N 1
ATOM 798 C CA . ASP A 1 95 ? -4.469 12.338 2.637 1.00 93.69 95 ASP A CA 1
ATOM 799 C C . ASP A 1 95 ? -4.639 10.978 3.333 1.00 93.69 95 ASP A C 1
ATOM 801 O O . ASP A 1 95 ? -4.187 10.815 4.464 1.00 93.69 95 ASP A O 1
ATOM 805 N N . ILE A 1 96 ? -5.222 9.967 2.671 1.00 95.19 96 ILE A N 1
ATOM 806 C CA . ILE A 1 96 ? -5.360 8.606 3.228 1.00 95.19 96 ILE A CA 1
ATOM 807 C C . ILE A 1 96 ? -3.988 7.994 3.541 1.00 95.19 96 ILE A C 1
ATOM 809 O O . ILE A 1 96 ? -3.812 7.386 4.601 1.00 95.19 96 ILE A O 1
ATOM 813 N N . ILE A 1 97 ? -3.016 8.150 2.638 1.00 96.69 97 ILE A N 1
ATOM 814 C CA . ILE A 1 97 ? -1.654 7.634 2.817 1.00 96.69 97 ILE A CA 1
ATOM 815 C C . ILE A 1 97 ? -0.972 8.332 4.000 1.00 96.69 97 ILE A C 1
ATOM 817 O O . ILE A 1 97 ? -0.480 7.658 4.909 1.00 96.69 97 ILE A O 1
ATOM 821 N N . ALA A 1 98 ? -0.977 9.667 4.016 1.00 96.12 98 ALA A N 1
ATOM 822 C CA . ALA A 1 98 ? -0.362 10.463 5.073 1.00 96.12 98 ALA A CA 1
ATOM 823 C C . ALA A 1 98 ? -1.015 10.191 6.438 1.00 96.12 98 ALA A C 1
ATOM 825 O O . ALA A 1 98 ? -0.329 10.012 7.446 1.00 96.12 98 ALA A O 1
ATOM 826 N N . PHE A 1 99 ? -2.343 10.089 6.468 1.00 94.75 99 PHE A N 1
ATOM 827 C CA . PHE A 1 99 ? -3.099 9.836 7.688 1.00 94.75 99 PHE A CA 1
ATOM 828 C C . PHE A 1 99 ? -2.877 8.417 8.221 1.00 94.75 99 PHE A C 1
ATOM 830 O O . PHE A 1 99 ? -2.699 8.236 9.426 1.00 94.75 99 PHE A O 1
ATOM 837 N N . GLY A 1 100 ? -2.793 7.417 7.338 1.00 96.12 100 GLY A N 1
ATOM 838 C CA . GLY A 1 100 ? -2.404 6.058 7.710 1.00 96.12 100 GLY A CA 1
ATOM 839 C C . GLY A 1 100 ? -0.988 5.996 8.289 1.00 96.12 100 GLY A C 1
ATOM 840 O O . GLY A 1 100 ? -0.774 5.354 9.319 1.00 96.12 100 GLY A O 1
ATOM 841 N N . ALA A 1 101 ? -0.028 6.701 7.681 1.00 96.81 101 ALA A N 1
ATOM 842 C CA . ALA A 1 101 ? 1.340 6.774 8.188 1.00 96.81 101 ALA A CA 1
ATOM 843 C C . ALA A 1 101 ? 1.402 7.407 9.592 1.00 96.81 101 ALA A C 1
ATOM 845 O O . ALA A 1 101 ? 1.990 6.819 10.503 1.00 96.81 101 ALA A O 1
ATOM 846 N N . GLY A 1 102 ? 0.709 8.533 9.796 1.00 95.44 102 GLY A N 1
ATOM 847 C CA . GLY A 1 102 ? 0.590 9.178 11.108 1.00 95.44 102 GLY A CA 1
ATOM 848 C C . GLY A 1 102 ? -0.102 8.293 12.152 1.00 95.44 102 GLY A C 1
ATOM 849 O O . GLY A 1 102 ? 0.334 8.226 13.304 1.00 95.44 102 GLY A O 1
ATOM 850 N N . PHE A 1 103 ? -1.126 7.529 11.753 1.00 94.62 103 PHE A N 1
ATOM 851 C CA . PHE A 1 103 ? -1.768 6.556 12.638 1.00 94.62 103 PHE A CA 1
ATOM 852 C C . PHE A 1 103 ? -0.800 5.452 13.077 1.00 94.62 103 PHE A C 1
ATOM 854 O O . PHE A 1 103 ? -0.751 5.097 14.255 1.00 94.62 103 PHE A O 1
ATOM 861 N N . GLN A 1 104 ? -0.007 4.909 12.150 1.00 94.19 104 GLN A N 1
ATOM 862 C CA . GLN A 1 104 ? 0.982 3.875 12.450 1.00 94.19 104 GLN A CA 1
ATOM 863 C C . GLN A 1 104 ? 2.067 4.381 13.409 1.00 94.19 104 GLN A C 1
ATOM 865 O O . GLN A 1 104 ? 2.473 3.639 14.307 1.00 94.19 104 GLN A O 1
ATOM 870 N N . GLU A 1 105 ? 2.512 5.628 13.252 1.00 93.38 105 GLU A N 1
ATOM 871 C CA . GLU A 1 105 ? 3.458 6.281 14.161 1.00 93.38 105 GLU A CA 1
ATOM 872 C C . GLU A 1 105 ? 2.861 6.453 15.566 1.00 93.38 105 GLU A C 1
ATOM 874 O O . GLU A 1 105 ? 3.478 6.074 16.570 1.00 93.38 105 GLU A O 1
ATOM 879 N N . PHE A 1 106 ? 1.626 6.958 15.652 1.00 91.12 106 PHE A N 1
ATOM 880 C CA . PHE A 1 106 ? 0.885 7.054 16.909 1.00 91.12 106 PHE A CA 1
ATOM 881 C C . PHE A 1 106 ? 0.773 5.684 17.593 1.00 91.12 106 PHE A C 1
ATOM 883 O O . PHE A 1 106 ? 1.097 5.548 18.775 1.00 91.12 106 PHE A O 1
ATOM 890 N N . TRP A 1 107 ? 0.383 4.655 16.840 1.00 88.12 107 TRP A N 1
ATOM 891 C CA . TRP A 1 107 ? 0.215 3.294 17.344 1.00 88.12 107 TRP A CA 1
ATOM 892 C C . TRP A 1 107 ? 1.523 2.727 17.909 1.00 88.12 107 TRP A C 1
ATOM 894 O O . TRP A 1 107 ? 1.531 2.132 18.983 1.00 88.12 107 TRP A O 1
ATOM 904 N N . LEU A 1 108 ? 2.654 2.970 17.240 1.00 88.19 108 LEU A N 1
ATOM 905 C CA . LEU A 1 108 ? 3.975 2.527 17.701 1.00 88.19 108 LEU A CA 1
ATOM 906 C C . LEU A 1 108 ? 4.456 3.250 18.961 1.00 88.19 108 LEU A C 1
ATOM 908 O O . LEU A 1 108 ? 5.148 2.654 19.786 1.00 88.19 108 LEU A O 1
ATOM 912 N N . THR A 1 109 ? 4.127 4.532 19.107 1.00 84.25 109 THR A N 1
ATOM 913 C CA . THR A 1 109 ? 4.678 5.386 20.171 1.00 84.25 109 THR A CA 1
ATOM 914 C C . THR A 1 109 ? 3.795 5.469 21.412 1.00 84.25 109 THR A C 1
ATOM 916 O O . THR A 1 109 ? 4.306 5.717 22.507 1.00 84.25 109 THR A O 1
ATOM 919 N N . ARG A 1 110 ? 2.476 5.291 21.271 1.00 80.12 110 ARG A N 1
ATOM 920 C CA . ARG A 1 110 ? 1.498 5.567 22.336 1.00 80.12 110 ARG A CA 1
ATOM 921 C C . ARG A 1 110 ? 0.707 4.350 22.795 1.00 80.12 110 ARG A C 1
ATOM 923 O O . ARG A 1 110 ? 0.229 4.363 23.929 1.00 80.12 110 ARG A O 1
ATOM 930 N N . CYS A 1 111 ? 0.576 3.307 21.978 1.00 74.75 111 CYS A N 1
ATOM 931 C CA . CYS A 1 111 ? -0.224 2.143 22.345 1.00 74.75 111 CYS A CA 1
ATOM 932 C C . CYS A 1 111 ? 0.613 1.097 23.088 1.00 74.75 111 CYS A C 1
ATOM 934 O O . CYS A 1 111 ? 1.735 0.754 22.715 1.00 74.75 111 CYS A O 1
ATOM 936 N N . SER A 1 112 ? 0.046 0.561 24.171 1.00 66.19 112 SER A N 1
ATOM 937 C CA . SER A 1 112 ? 0.652 -0.558 24.889 1.00 66.19 112 SER A CA 1
ATOM 938 C C . SER A 1 112 ? 0.369 -1.854 24.144 1.00 66.19 112 SER A C 1
ATOM 940 O O . SER A 1 112 ? -0.770 -2.311 24.062 1.00 66.19 112 SER A O 1
ATOM 942 N N . PHE A 1 113 ? 1.418 -2.474 23.619 1.00 68.94 113 PHE A N 1
ATOM 943 C CA . PHE A 1 113 ? 1.288 -3.741 22.917 1.00 68.94 113 PHE A CA 1
ATOM 944 C C . PHE A 1 113 ? 1.173 -4.918 23.892 1.00 68.94 113 PHE A C 1
ATOM 946 O O . PHE A 1 113 ? 1.857 -4.938 24.921 1.00 68.94 113 PHE A O 1
ATOM 953 N N . PRO A 1 114 ? 0.369 -5.948 23.567 1.00 65.06 114 PRO A N 1
ATOM 954 C CA . PRO A 1 114 ? 0.392 -7.200 24.306 1.00 65.06 114 PRO A CA 1
ATOM 955 C C . PRO A 1 114 ? 1.823 -7.755 24.384 1.00 65.06 114 PRO A C 1
ATOM 957 O O . PRO A 1 114 ? 2.532 -7.722 23.377 1.00 65.06 114 PRO A O 1
ATOM 960 N N . PRO A 1 115 ? 2.244 -8.357 25.511 1.00 57.16 115 PRO A N 1
ATOM 961 C CA . PRO A 1 115 ? 3.571 -8.970 25.623 1.00 57.16 115 PRO A CA 1
ATOM 962 C C . PRO A 1 115 ? 3.852 -10.033 24.549 1.00 57.16 115 PRO A C 1
ATOM 964 O O . PRO A 1 115 ? 5.003 -10.305 24.230 1.00 57.16 115 PRO A O 1
ATOM 967 N N . SER A 1 116 ? 2.796 -10.634 23.991 1.00 60.66 116 SER A N 1
ATOM 968 C CA . SER A 1 116 ? 2.853 -11.661 22.950 1.00 60.66 116 SER A CA 1
ATOM 969 C C . SER A 1 116 ? 2.838 -11.123 21.517 1.00 60.66 116 SER A C 1
ATOM 971 O O . SER A 1 116 ? 2.884 -11.929 20.593 1.00 60.66 116 SER A O 1
ATOM 973 N N . SER A 1 117 ? 2.707 -9.809 21.302 1.00 62.38 117 SER A N 1
ATOM 974 C CA . SER A 1 117 ? 2.669 -9.246 19.948 1.00 62.38 117 SER A CA 1
ATOM 975 C C . SER A 1 117 ? 4.030 -9.409 19.275 1.00 62.38 117 SER A C 1
ATOM 977 O O . SER A 1 117 ? 5.036 -8.973 19.849 1.00 62.38 117 SER A O 1
ATOM 979 N N . THR A 1 118 ? 4.077 -9.952 18.061 1.00 71.06 118 THR A N 1
ATOM 980 C CA . THR A 1 118 ? 5.316 -9.909 17.270 1.00 71.06 118 THR A CA 1
ATOM 981 C C . THR A 1 118 ? 5.583 -8.487 16.779 1.00 71.06 118 THR A C 1
ATOM 983 O O . THR A 1 118 ? 4.667 -7.670 16.726 1.00 71.06 118 THR A O 1
ATOM 986 N N . LEU A 1 119 ? 6.832 -8.179 16.422 1.00 67.88 119 LEU A N 1
ATOM 987 C CA . LEU A 1 119 ? 7.211 -6.874 15.870 1.00 67.88 119 LEU A CA 1
ATOM 988 C C . LEU A 1 119 ? 6.381 -6.528 14.625 1.00 67.88 119 LEU A C 1
ATOM 990 O O . LEU A 1 119 ? 5.819 -5.443 14.543 1.00 67.88 119 LEU A O 1
ATOM 994 N N . ASP A 1 120 ? 6.197 -7.508 13.740 1.00 67.00 120 ASP A N 1
ATOM 995 C CA . ASP A 1 120 ? 5.403 -7.352 12.518 1.00 67.00 120 ASP A CA 1
ATOM 996 C C . ASP A 1 120 ? 3.925 -7.045 12.808 1.00 67.00 120 ASP A C 1
ATOM 998 O O . ASP A 1 120 ? 3.282 -6.286 12.091 1.00 67.00 120 ASP A O 1
ATOM 1002 N N . GLU A 1 121 ? 3.377 -7.580 13.906 1.00 73.69 121 GLU A N 1
ATOM 1003 C CA . GLU A 1 121 ? 2.007 -7.287 14.344 1.00 73.69 121 GLU A CA 1
ATOM 1004 C C . GLU A 1 121 ? 1.836 -5.855 14.869 1.00 73.69 121 GLU A C 1
ATOM 1006 O O . GLU A 1 121 ? 0.710 -5.438 15.153 1.00 73.69 121 GLU A O 1
ATOM 1011 N N . ARG A 1 122 ? 2.932 -5.103 15.007 1.00 80.81 122 ARG A N 1
ATOM 1012 C CA . ARG A 1 122 ? 2.922 -3.688 15.386 1.00 80.81 122 ARG A CA 1
ATOM 1013 C C . ARG A 1 122 ? 3.000 -2.757 14.185 1.00 80.81 122 ARG A C 1
ATOM 1015 O O . ARG A 1 122 ? 2.693 -1.584 14.357 1.00 80.81 122 ARG A O 1
ATOM 1022 N N . THR A 1 123 ? 3.377 -3.250 13.004 1.00 88.88 123 THR A N 1
ATOM 1023 C CA . THR A 1 123 ? 3.695 -2.425 11.826 1.00 88.88 123 THR A CA 1
ATOM 1024 C C . THR A 1 123 ? 2.910 -2.765 10.541 1.00 88.88 123 THR A C 1
ATOM 1026 O O . THR A 1 123 ? 3.472 -2.599 9.456 1.00 88.88 123 THR A O 1
ATOM 1029 N N . PRO A 1 124 ? 1.646 -3.240 10.574 1.00 93.56 124 PRO A N 1
ATOM 1030 C CA . PRO A 1 124 ? 0.961 -3.686 9.354 1.00 93.56 124 PRO A CA 1
ATOM 1031 C C . PRO A 1 124 ? 0.750 -2.570 8.321 1.00 93.56 124 PRO A C 1
ATOM 1033 O O . PRO A 1 124 ? 0.854 -2.831 7.124 1.00 93.56 124 PRO A O 1
ATOM 1036 N N . ILE A 1 125 ? 0.526 -1.324 8.756 1.00 96.75 125 ILE A N 1
ATOM 1037 C CA . ILE A 1 125 ? 0.407 -0.184 7.838 1.00 96.75 125 ILE A CA 1
ATOM 1038 C C . ILE A 1 125 ? 1.764 0.113 7.211 1.00 96.75 125 ILE A C 1
ATOM 1040 O O . ILE A 1 125 ? 1.839 0.316 6.006 1.00 96.75 125 ILE A O 1
ATOM 1044 N N . ALA A 1 126 ? 2.847 0.096 7.993 1.00 95.88 126 ALA A N 1
ATOM 1045 C CA . ALA A 1 126 ? 4.184 0.329 7.453 1.00 95.88 126 ALA A CA 1
ATOM 1046 C C . ALA A 1 126 ? 4.548 -0.738 6.402 1.00 95.88 126 ALA A C 1
ATOM 1048 O O . ALA A 1 126 ? 5.059 -0.408 5.334 1.00 95.88 126 ALA A O 1
ATOM 1049 N N . SER A 1 127 ? 4.218 -2.010 6.654 1.00 94.75 127 SER A N 1
ATOM 1050 C CA . SER A 1 127 ? 4.399 -3.092 5.678 1.00 94.75 127 SER A CA 1
ATOM 1051 C C . SER A 1 127 ? 3.518 -2.918 4.432 1.00 94.75 127 SER A C 1
ATOM 1053 O O . SER A 1 127 ? 3.977 -3.169 3.316 1.00 94.75 127 SER A O 1
ATOM 1055 N N . ALA A 1 128 ? 2.282 -2.429 4.584 1.00 97.25 128 ALA A N 1
ATOM 1056 C CA . ALA A 1 128 ? 1.418 -2.088 3.453 1.00 97.25 128 ALA A CA 1
ATOM 1057 C C . ALA A 1 128 ? 1.969 -0.909 2.635 1.00 97.25 128 ALA A C 1
ATOM 1059 O O . ALA A 1 128 ? 1.972 -0.971 1.408 1.00 97.25 128 ALA A O 1
ATOM 1060 N N . LEU A 1 129 ? 2.494 0.131 3.289 1.00 97.38 129 LEU A N 1
ATOM 1061 C CA . LEU A 1 129 ? 3.156 1.259 2.629 1.00 97.38 129 LEU A CA 1
ATOM 1062 C C . LEU A 1 129 ? 4.396 0.789 1.872 1.00 97.38 129 LEU A C 1
ATOM 1064 O O . LEU A 1 129 ? 4.595 1.185 0.730 1.00 97.38 129 LEU A O 1
ATOM 1068 N N . GLN A 1 130 ? 5.184 -0.124 2.443 1.00 94.31 130 GLN A N 1
ATOM 1069 C CA . GLN A 1 130 ? 6.304 -0.733 1.728 1.00 94.31 130 GLN A CA 1
ATOM 1070 C C . GLN A 1 130 ? 5.832 -1.500 0.477 1.00 94.31 130 GLN A C 1
ATOM 1072 O O . GLN A 1 130 ? 6.466 -1.418 -0.578 1.00 94.31 130 GLN A O 1
ATOM 1077 N N . CYS A 1 131 ? 4.699 -2.212 0.557 1.00 93.25 131 CYS A N 1
ATOM 1078 C CA . CYS A 1 131 ? 4.086 -2.822 -0.627 1.00 93.25 131 CYS A CA 1
ATOM 1079 C C . CYS A 1 131 ? 3.725 -1.761 -1.671 1.00 93.25 131 CYS A C 1
ATOM 1081 O O . CYS A 1 131 ? 4.040 -1.949 -2.844 1.00 93.25 131 CYS A O 1
ATOM 1083 N N . LEU A 1 132 ? 3.092 -0.660 -1.251 1.00 95.31 132 LEU A N 1
ATOM 1084 C CA . LEU A 1 132 ? 2.699 0.435 -2.134 1.00 95.31 132 LEU A CA 1
ATOM 1085 C C . LEU A 1 132 ? 3.911 1.046 -2.843 1.00 95.31 132 LEU A C 1
ATOM 1087 O O . LEU A 1 132 ? 3.891 1.115 -4.064 1.00 95.31 132 LEU A O 1
ATOM 1091 N N . VAL A 1 133 ? 4.984 1.386 -2.121 1.00 91.94 133 VAL A N 1
ATOM 1092 C CA . VAL A 1 133 ? 6.223 1.943 -2.703 1.00 91.94 133 VAL A CA 1
ATOM 1093 C C . VAL A 1 133 ? 6.771 1.045 -3.812 1.00 91.94 133 VAL A C 1
ATOM 1095 O O . VAL A 1 133 ? 7.081 1.503 -4.909 1.00 91.94 133 VAL A O 1
ATOM 1098 N N . ARG A 1 134 ? 6.834 -0.266 -3.573 1.00 87.44 134 ARG A N 1
ATOM 1099 C CA . ARG A 1 134 ? 7.366 -1.209 -4.567 1.00 87.44 134 ARG A CA 1
ATOM 1100 C C . ARG A 1 134 ? 6.415 -1.476 -5.727 1.00 87.44 134 ARG A C 1
ATOM 1102 O O . ARG A 1 134 ? 6.881 -1.710 -6.839 1.00 87.44 134 ARG A O 1
ATOM 1109 N N . CYS A 1 135 ? 5.104 -1.439 -5.499 1.00 88.44 135 CYS A N 1
ATOM 1110 C CA . CYS A 1 135 ? 4.127 -1.519 -6.586 1.00 88.44 135 CYS A CA 1
ATOM 1111 C C . CYS A 1 135 ? 4.127 -0.233 -7.424 1.00 88.44 135 CYS A C 1
ATOM 1113 O O . CYS A 1 135 ? 3.969 -0.308 -8.639 1.00 88.44 135 CYS A O 1
ATOM 1115 N N . TYR A 1 136 ? 4.367 0.923 -6.804 1.00 86.69 136 TYR A N 1
ATOM 1116 C CA . TYR A 1 136 ? 4.472 2.208 -7.486 1.00 86.69 136 TYR A CA 1
ATOM 1117 C C . TYR A 1 136 ? 5.655 2.238 -8.464 1.00 86.69 136 TYR A C 1
ATOM 1119 O O . TYR A 1 136 ? 5.503 2.685 -9.592 1.00 86.69 136 TYR A O 1
ATOM 1127 N N . ASN A 1 137 ? 6.794 1.632 -8.115 1.00 81.44 137 ASN A N 1
ATOM 1128 C CA . ASN A 1 137 ? 7.906 1.460 -9.062 1.00 81.44 137 ASN A CA 1
ATOM 1129 C C . ASN A 1 137 ? 7.486 0.698 -10.336 1.00 81.44 137 ASN A C 1
ATOM 1131 O O . ASN A 1 137 ? 7.877 1.058 -11.445 1.00 81.44 137 ASN A O 1
ATOM 1135 N N . ALA A 1 138 ? 6.657 -0.343 -10.207 1.00 79.69 138 ALA A N 1
ATOM 1136 C CA . ALA A 1 138 ? 6.104 -1.050 -11.365 1.00 79.69 138 ALA A CA 1
ATOM 1137 C C . ALA A 1 138 ? 5.086 -0.199 -12.150 1.00 79.69 138 ALA A C 1
ATOM 1139 O O . ALA A 1 138 ? 5.015 -0.312 -13.379 1.00 79.69 138 ALA A O 1
ATOM 1140 N N . PHE A 1 139 ? 4.326 0.655 -11.462 1.00 81.44 139 PHE A N 1
ATOM 1141 C CA . PHE A 1 139 ? 3.413 1.616 -12.077 1.00 81.44 139 PHE A CA 1
ATOM 1142 C C . PHE A 1 139 ? 4.162 2.683 -12.890 1.00 81.44 139 PHE A C 1
ATOM 1144 O O . PHE A 1 139 ? 3.818 2.894 -14.051 1.00 81.44 139 PHE A O 1
ATOM 1151 N N . GLU A 1 140 ? 5.238 3.257 -12.354 1.00 77.19 140 GLU A N 1
ATOM 1152 C CA . GLU A 1 140 ? 6.120 4.210 -13.047 1.00 77.19 140 GLU A CA 1
ATOM 1153 C C . GLU A 1 140 ? 6.671 3.635 -14.354 1.00 77.19 140 GLU A C 1
ATOM 1155 O O . GLU A 1 140 ? 6.595 4.263 -15.415 1.00 77.19 140 GLU A O 1
ATOM 1160 N N . VAL A 1 141 ? 7.144 2.385 -14.318 1.00 75.94 141 VAL A N 1
ATOM 1161 C CA . VAL A 1 141 ? 7.572 1.683 -15.536 1.00 75.94 141 VAL A CA 1
ATOM 1162 C C . VAL A 1 141 ? 6.415 1.559 -16.522 1.00 75.94 141 VAL A C 1
ATOM 1164 O O . VAL A 1 141 ? 6.619 1.763 -17.715 1.00 75.94 141 VAL A O 1
ATOM 1167 N N . SER A 1 142 ? 5.204 1.258 -16.043 1.00 76.38 142 SER A N 1
ATOM 1168 C CA . SER A 1 142 ? 4.023 1.094 -16.895 1.00 76.38 142 SER A CA 1
ATOM 1169 C C . SER A 1 142 ? 3.577 2.388 -17.583 1.00 76.38 142 SER A C 1
ATOM 1171 O O . SER A 1 142 ? 3.208 2.337 -18.756 1.00 76.38 142 SER A O 1
ATOM 1173 N N . LEU A 1 143 ? 3.644 3.530 -16.889 1.00 74.19 143 LEU A N 1
ATOM 1174 C CA . LEU A 1 143 ? 3.298 4.845 -17.435 1.00 74.19 143 LEU A CA 1
ATOM 1175 C C . LEU A 1 143 ? 4.262 5.255 -18.544 1.00 74.19 143 LEU A C 1
ATOM 1177 O O . LEU A 1 143 ? 3.851 5.756 -19.589 1.00 74.19 143 LEU A O 1
ATOM 1181 N N . ASN A 1 144 ? 5.545 4.985 -18.325 1.00 71.31 144 ASN A N 1
ATOM 1182 C CA . ASN A 1 144 ? 6.608 5.356 -19.243 1.00 71.31 144 ASN A CA 1
ATOM 1183 C C . ASN A 1 144 ? 6.830 4.321 -20.354 1.00 71.31 144 ASN A C 1
ATOM 1185 O O . ASN A 1 144 ? 7.660 4.547 -21.231 1.00 71.31 144 ASN A O 1
ATOM 1189 N N . TRP A 1 145 ? 6.111 3.191 -20.357 1.00 71.44 145 TRP A N 1
ATOM 1190 C CA . TRP A 1 145 ? 6.291 2.116 -21.333 1.00 71.44 145 TRP A CA 1
ATOM 1191 C C . TRP A 1 145 ? 5.689 2.494 -22.705 1.00 71.44 145 TRP A C 1
ATOM 1193 O O . TRP A 1 145 ? 4.466 2.571 -22.839 1.00 71.44 145 TRP A O 1
ATOM 1203 N N . PRO A 1 146 ? 6.475 2.680 -23.786 1.00 61.94 146 PRO A N 1
ATOM 1204 C CA . PRO A 1 146 ? 5.940 3.058 -25.100 1.00 61.94 146 PRO A CA 1
ATOM 1205 C C . PRO A 1 146 ? 5.284 1.875 -25.843 1.00 61.94 146 PRO A C 1
ATOM 1207 O O . PRO A 1 146 ? 5.809 1.365 -26.834 1.00 61.94 146 PRO A O 1
ATOM 1210 N N . PHE A 1 147 ? 4.091 1.458 -25.405 1.00 61.03 147 PHE A N 1
ATOM 1211 C CA . PHE A 1 147 ? 3.342 0.285 -25.896 1.00 61.03 147 PHE A CA 1
ATOM 1212 C C . PHE A 1 147 ? 3.244 0.136 -27.420 1.00 61.03 147 PHE A C 1
ATOM 1214 O O . PHE A 1 147 ? 3.183 -0.981 -27.926 1.00 61.03 147 PHE A O 1
ATOM 1221 N N . ARG A 1 148 ? 3.177 1.243 -28.166 1.00 56.41 148 ARG A N 1
ATOM 1222 C CA . ARG A 1 148 ? 2.809 1.214 -29.590 1.00 56.41 148 ARG A CA 1
ATOM 1223 C C . ARG A 1 148 ? 3.990 1.114 -30.557 1.00 56.41 148 ARG A C 1
ATOM 1225 O O . ARG A 1 148 ? 3.773 0.761 -31.708 1.00 56.41 148 ARG A O 1
ATOM 1232 N N . TYR A 1 149 ? 5.207 1.403 -30.095 1.00 57.47 149 TYR A N 1
ATOM 1233 C CA . TYR A 1 149 ? 6.404 1.479 -30.948 1.00 57.47 149 TYR A CA 1
ATOM 1234 C C . TYR A 1 149 ? 7.568 0.631 -30.434 1.00 57.47 149 TYR A C 1
ATOM 1236 O O . TYR A 1 149 ? 8.557 0.454 -31.142 1.00 57.47 149 TYR A O 1
ATOM 1244 N N . MET A 1 150 ? 7.464 0.086 -29.218 1.00 65.75 150 MET A N 1
ATOM 1245 C CA . MET A 1 150 ? 8.583 -0.596 -28.580 1.00 65.75 150 MET A CA 1
ATOM 1246 C C . MET A 1 150 ? 9.001 -1.881 -29.298 1.00 65.75 150 MET A C 1
ATOM 1248 O O . MET A 1 150 ? 10.192 -2.153 -29.365 1.00 65.75 150 MET A O 1
ATOM 1252 N N . GLU A 1 151 ? 8.077 -2.662 -29.865 1.00 63.22 151 GLU A N 1
ATOM 1253 C CA . GLU A 1 151 ? 8.466 -3.882 -30.590 1.00 63.22 151 GLU A CA 1
ATOM 1254 C C . GLU A 1 151 ? 9.349 -3.572 -31.802 1.00 63.22 151 GLU A C 1
ATOM 1256 O O . GLU A 1 151 ? 10.342 -4.259 -32.030 1.00 63.22 151 GLU A O 1
ATOM 1261 N N . GLU A 1 152 ? 9.030 -2.511 -32.541 1.00 63.81 152 GLU A N 1
ATOM 1262 C CA . GLU A 1 152 ? 9.796 -2.071 -33.708 1.00 63.81 152 GLU A CA 1
ATOM 1263 C C . GLU A 1 152 ? 11.112 -1.392 -33.293 1.00 63.81 152 GLU A C 1
ATOM 1265 O O . GLU A 1 152 ? 12.159 -1.601 -33.911 1.00 63.81 152 GLU A O 1
ATOM 1270 N N . TYR A 1 153 ? 11.099 -0.640 -32.189 1.00 66.62 153 TYR A N 1
ATOM 1271 C CA . TYR A 1 153 ? 12.295 0.007 -31.652 1.00 66.62 153 TYR A CA 1
ATOM 1272 C C . TYR A 1 153 ? 13.287 -0.993 -31.039 1.00 66.62 153 TYR A C 1
ATOM 1274 O O . TYR A 1 153 ? 14.472 -0.946 -31.373 1.00 66.62 153 TYR A O 1
ATOM 1282 N N . LEU A 1 154 ? 12.817 -1.935 -30.210 1.00 67.62 154 LEU A N 1
ATOM 1283 C CA . LEU A 1 154 ? 13.620 -3.004 -29.596 1.00 67.62 154 LEU A CA 1
ATOM 1284 C C . LEU A 1 154 ? 13.942 -4.160 -30.554 1.00 67.62 154 LEU A C 1
ATOM 1286 O O . LEU A 1 154 ? 14.754 -5.030 -30.232 1.00 67.62 154 LEU A O 1
ATOM 1290 N N . ALA A 1 155 ? 13.312 -4.218 -31.729 1.00 66.38 155 ALA A N 1
ATOM 1291 C CA . ALA A 1 155 ? 13.798 -5.066 -32.815 1.00 66.38 155 ALA A CA 1
ATOM 1292 C C . ALA A 1 155 ? 15.134 -4.549 -33.369 1.00 66.38 155 ALA A C 1
ATOM 1294 O O . ALA A 1 155 ? 15.963 -5.350 -33.794 1.00 66.38 155 ALA A O 1
ATOM 1295 N N . ASN A 1 156 ? 15.350 -3.231 -33.324 1.00 68.12 156 ASN A N 1
ATOM 1296 C CA . ASN A 1 156 ? 16.533 -2.570 -33.873 1.00 68.12 156 ASN A CA 1
ATOM 1297 C C . ASN A 1 156 ? 17.552 -2.137 -32.802 1.00 68.12 156 ASN A C 1
ATOM 1299 O O . ASN A 1 156 ? 18.705 -1.871 -33.134 1.00 68.12 156 ASN A O 1
ATOM 1303 N N . HIS A 1 157 ? 17.152 -2.082 -31.527 1.00 72.75 157 HIS A N 1
ATOM 1304 C CA . HIS A 1 157 ? 17.992 -1.645 -30.411 1.00 72.75 157 HIS A CA 1
ATOM 1305 C C . HIS A 1 157 ? 17.896 -2.632 -29.244 1.00 72.75 157 HIS A C 1
ATOM 1307 O O . HIS A 1 157 ? 16.811 -2.946 -28.769 1.00 72.75 157 HIS A O 1
ATOM 1313 N N . ASN A 1 158 ? 19.039 -3.097 -28.737 1.00 76.81 158 ASN A N 1
ATOM 1314 C CA . ASN A 1 158 ? 19.070 -3.994 -27.573 1.00 76.81 158 ASN A CA 1
ATOM 1315 C C . ASN A 1 158 ? 18.886 -3.253 -26.236 1.00 76.81 158 ASN A C 1
ATOM 1317 O O . ASN A 1 158 ? 18.675 -3.890 -25.206 1.00 76.81 158 ASN A O 1
ATOM 1321 N N . HIS A 1 159 ? 18.982 -1.923 -26.253 1.00 82.50 159 HIS A N 1
ATOM 1322 C CA . HIS A 1 159 ? 18.865 -1.042 -25.097 1.00 82.50 159 HIS A CA 1
ATOM 1323 C C . HIS A 1 159 ? 18.158 0.244 -25.509 1.00 82.50 159 HIS A C 1
ATOM 1325 O O . HIS A 1 159 ? 18.459 0.808 -26.564 1.00 82.50 159 HIS A O 1
ATOM 1331 N N . ILE A 1 160 ? 17.222 0.690 -24.680 1.00 78.94 160 ILE A N 1
ATOM 1332 C CA . ILE A 1 160 ? 16.544 1.974 -24.809 1.00 78.94 160 ILE A CA 1
ATOM 1333 C C . ILE A 1 160 ? 16.566 2.642 -23.444 1.00 78.94 160 ILE A C 1
ATOM 1335 O O . ILE A 1 160 ? 16.242 2.014 -22.439 1.00 78.94 160 ILE A O 1
ATOM 1339 N N . ARG A 1 161 ? 16.904 3.928 -23.429 1.00 79.00 161 ARG A N 1
ATOM 1340 C CA . ARG A 1 161 ? 16.688 4.793 -22.277 1.00 79.00 161 ARG A CA 1
ATOM 1341 C C . ARG A 1 161 ? 15.405 5.577 -22.499 1.00 79.00 161 ARG A C 1
ATOM 1343 O O . ARG A 1 161 ? 15.326 6.385 -23.424 1.00 79.00 161 ARG A O 1
ATOM 1350 N N . LEU A 1 162 ? 14.408 5.315 -21.669 1.00 74.12 162 LEU A N 1
ATOM 1351 C CA . LEU A 1 162 ? 13.177 6.079 -21.603 1.00 74.12 162 LEU A CA 1
ATOM 1352 C C . LEU A 1 162 ? 13.444 7.266 -20.677 1.00 74.12 162 LEU A C 1
ATOM 1354 O O . LEU A 1 162 ? 13.787 7.112 -19.504 1.00 74.12 162 LEU A O 1
ATOM 1358 N N . ARG A 1 163 ? 13.357 8.458 -21.255 1.00 66.19 163 ARG A N 1
ATOM 1359 C CA . ARG A 1 163 ? 13.224 9.716 -20.528 1.00 66.19 163 ARG A CA 1
ATOM 1360 C C . ARG A 1 163 ? 11.846 10.253 -20.857 1.00 66.19 163 ARG A C 1
ATOM 1362 O O . ARG A 1 163 ? 11.338 9.955 -21.940 1.00 66.19 163 ARG A O 1
ATOM 1369 N N . GLU A 1 164 ? 11.271 11.007 -19.934 1.00 60.88 164 GLU A N 1
ATOM 1370 C CA . GLU A 1 164 ? 9.947 11.594 -20.096 1.00 60.88 164 GLU A CA 1
ATOM 1371 C C . GLU A 1 164 ? 9.757 12.171 -21.509 1.00 60.88 164 GLU A C 1
ATOM 1373 O O . GLU A 1 164 ? 10.507 13.039 -21.967 1.00 60.88 164 GLU A O 1
ATOM 1378 N N . THR A 1 165 ? 8.748 11.669 -22.215 1.00 47.25 165 THR A N 1
ATOM 1379 C CA . THR A 1 165 ? 8.160 12.378 -23.346 1.00 47.25 165 THR A CA 1
ATOM 1380 C C . THR A 1 165 ? 7.196 13.393 -22.760 1.00 47.25 165 THR A C 1
ATOM 1382 O O . THR A 1 165 ? 6.084 12.994 -22.434 1.00 47.25 165 THR A O 1
ATOM 1385 N N . GLU A 1 166 ? 7.655 14.640 -22.580 1.00 43.00 166 GLU A N 1
ATOM 1386 C CA . GLU A 1 166 ? 6.863 15.851 -22.275 1.00 43.00 166 GLU A CA 1
ATOM 1387 C C . GLU A 1 166 ? 5.453 15.539 -21.742 1.00 43.00 166 GLU A C 1
ATOM 1389 O O . GLU A 1 166 ? 4.474 15.613 -22.487 1.00 43.00 166 GLU A O 1
ATOM 1394 N N . SER A 1 167 ? 5.344 15.104 -20.484 1.00 43.47 167 SER A N 1
ATOM 1395 C CA . SER A 1 167 ? 4.047 14.809 -19.886 1.00 43.47 167 SER A CA 1
ATOM 1396 C C . SER A 1 167 ? 3.672 15.928 -18.915 1.00 43.47 167 SER A C 1
ATOM 1398 O O . SER A 1 167 ? 4.462 16.336 -18.071 1.00 43.47 167 SER A O 1
ATOM 1400 N N . ASP A 1 168 ? 2.478 16.496 -19.110 1.00 44.97 168 ASP A N 1
ATOM 1401 C CA . ASP A 1 168 ? 1.929 17.708 -18.472 1.00 44.97 168 ASP A CA 1
ATOM 1402 C C . ASP A 1 168 ? 1.671 17.584 -16.945 1.00 44.97 168 ASP A C 1
ATOM 1404 O O . ASP A 1 168 ? 0.745 18.200 -16.403 1.00 44.97 168 ASP A O 1
ATOM 1408 N N . PHE A 1 169 ? 2.451 16.791 -16.212 1.00 50.06 169 PHE A N 1
ATOM 1409 C CA . PHE A 1 169 ? 2.312 16.642 -14.764 1.00 50.06 169 PHE A CA 1
ATOM 1410 C C . PHE A 1 169 ? 3.016 17.799 -14.043 1.00 50.06 169 PHE A C 1
ATOM 1412 O O . PHE A 1 169 ? 4.224 18.004 -14.116 1.00 50.06 169 PHE A O 1
ATOM 1419 N N . ARG A 1 170 ? 2.207 18.612 -13.362 1.00 49.03 170 ARG A N 1
ATOM 1420 C CA . ARG A 1 170 ? 2.548 19.947 -12.843 1.00 49.03 170 ARG A CA 1
ATOM 1421 C C . ARG A 1 170 ? 3.230 19.949 -11.468 1.00 49.03 170 ARG A C 1
ATOM 1423 O O . ARG A 1 170 ? 3.007 20.885 -10.699 1.00 49.03 170 ARG A O 1
ATOM 1430 N N . GLY A 1 171 ? 3.975 18.912 -11.102 1.00 54.22 171 GLY A N 1
ATOM 1431 C CA . GLY A 1 171 ? 4.622 18.861 -9.790 1.00 54.22 171 GLY A CA 1
ATOM 1432 C C . GLY A 1 171 ? 6.118 19.208 -9.819 1.00 54.22 171 GLY A C 1
ATOM 1433 O O . GLY A 1 171 ? 6.705 19.437 -10.874 1.00 54.22 171 GLY A O 1
ATOM 1434 N N . LEU A 1 172 ? 6.707 19.309 -8.623 1.00 58.53 172 LEU A N 1
ATOM 1435 C CA . LEU A 1 172 ? 8.128 19.611 -8.384 1.00 58.53 172 LEU A CA 1
ATOM 1436 C C . LEU A 1 172 ? 8.990 18.344 -8.206 1.00 58.53 172 LEU A C 1
ATOM 1438 O O . LEU A 1 172 ? 10.165 18.462 -7.870 1.00 58.53 172 LEU A O 1
ATOM 1442 N N . GLY A 1 173 ? 8.408 17.151 -8.350 1.00 59.69 173 GLY A N 1
ATOM 1443 C CA . GLY A 1 173 ? 9.098 15.876 -8.163 1.00 59.69 173 GLY A CA 1
ATOM 1444 C C . GLY A 1 173 ? 10.026 15.534 -9.330 1.00 59.69 173 GLY A C 1
ATOM 1445 O O . GLY A 1 173 ? 9.890 16.067 -10.433 1.00 59.69 173 GLY A O 1
ATOM 1446 N N . PHE A 1 174 ? 10.974 14.629 -9.087 1.00 66.25 174 PHE A N 1
ATOM 1447 C CA . PHE A 1 174 ? 11.871 14.141 -10.132 1.00 66.25 174 PHE A CA 1
ATOM 1448 C C . PHE A 1 174 ? 11.357 12.857 -10.766 1.00 66.25 174 PHE A C 1
ATOM 1450 O O . PHE A 1 174 ? 10.850 11.969 -10.082 1.00 66.25 174 PHE A O 1
ATOM 1457 N N . TYR A 1 175 ? 11.592 12.726 -12.069 1.00 69.62 175 TYR A N 1
ATOM 1458 C CA . TYR A 1 175 ? 11.330 11.491 -12.790 1.00 69.62 175 TYR A CA 1
ATOM 1459 C C . TYR A 1 175 ? 12.570 10.612 -12.845 1.00 69.62 175 TYR A C 1
ATOM 1461 O O . TYR A 1 175 ? 13.656 11.105 -13.178 1.00 69.62 175 TYR A O 1
ATOM 1469 N N . PRO A 1 176 ? 12.427 9.304 -12.588 1.00 72.00 176 PRO A N 1
ATOM 1470 C CA . PRO A 1 176 ? 13.516 8.387 -12.834 1.00 72.00 176 PRO A CA 1
ATOM 1471 C C . PRO A 1 176 ? 13.789 8.279 -14.334 1.00 72.00 176 PRO A C 1
ATOM 1473 O O . PRO A 1 176 ? 12.884 8.259 -15.170 1.00 72.00 176 PRO A O 1
ATOM 1476 N N . SER A 1 177 ? 15.060 8.114 -14.677 1.00 77.12 177 SER A N 1
ATOM 1477 C CA . SER A 1 177 ? 15.421 7.539 -15.968 1.00 77.12 177 SER A CA 1
ATOM 1478 C C . SER A 1 177 ? 15.098 6.045 -15.952 1.00 77.12 177 SER A C 1
ATOM 1480 O O . SER A 1 177 ? 15.415 5.347 -14.987 1.00 77.12 177 SER A O 1
ATOM 1482 N N . ILE A 1 178 ? 14.448 5.543 -17.004 1.00 80.44 178 ILE A N 1
ATOM 1483 C CA . ILE A 1 178 ? 14.094 4.124 -17.098 1.00 80.44 178 ILE A CA 1
ATOM 1484 C C . ILE A 1 178 ? 14.898 3.504 -18.232 1.00 80.44 178 ILE A C 1
ATOM 1486 O O . ILE A 1 178 ? 14.624 3.716 -19.414 1.00 80.44 178 ILE A O 1
ATOM 1490 N N . ASP A 1 179 ? 15.914 2.730 -17.879 1.00 83.12 179 ASP A N 1
ATOM 1491 C CA . ASP A 1 179 ? 16.710 1.985 -18.843 1.00 83.12 179 ASP A CA 1
ATOM 1492 C C . ASP A 1 179 ? 16.106 0.590 -19.053 1.00 83.12 179 ASP A C 1
ATOM 1494 O O . ASP A 1 179 ? 15.841 -0.144 -18.102 1.00 83.12 179 ASP A O 1
ATOM 1498 N N . VAL A 1 180 ? 15.888 0.211 -20.313 1.00 83.44 180 VAL A N 1
ATOM 1499 C CA . VAL A 1 180 ? 15.274 -1.061 -20.710 1.00 83.44 180 VAL A CA 1
ATOM 1500 C C . VAL A 1 180 ? 16.209 -1.805 -21.652 1.00 83.44 180 VAL A C 1
ATOM 1502 O O . VAL A 1 180 ? 16.528 -1.326 -22.740 1.00 83.44 180 VAL A O 1
ATOM 1505 N N . TRP A 1 181 ? 16.611 -3.012 -21.267 1.00 84.81 181 TRP A N 1
ATOM 1506 C CA . TRP A 1 181 ? 17.408 -3.922 -22.083 1.00 84.81 181 TRP A CA 1
ATOM 1507 C C . TRP A 1 181 ? 16.586 -5.137 -22.483 1.00 84.81 181 TRP A C 1
ATOM 1509 O O . TRP A 1 181 ? 15.968 -5.799 -21.646 1.00 84.81 181 TRP A O 1
ATOM 1519 N N . ARG A 1 182 ? 16.633 -5.485 -23.767 1.00 81.62 182 ARG A N 1
ATOM 1520 C CA . ARG A 1 182 ? 16.085 -6.749 -24.253 1.00 81.62 182 ARG A CA 1
ATOM 1521 C C . ARG A 1 182 ? 17.091 -7.863 -23.983 1.00 81.62 182 ARG A C 1
ATOM 1523 O O . ARG A 1 182 ? 18.226 -7.799 -24.452 1.00 81.62 182 ARG A O 1
ATOM 1530 N N . LEU A 1 183 ? 16.669 -8.892 -23.255 1.00 81.56 183 LEU A N 1
ATOM 1531 C CA . LEU A 1 183 ? 17.510 -10.051 -22.981 1.00 81.56 183 LEU A CA 1
ATOM 1532 C C . LEU A 1 183 ? 17.414 -11.079 -24.127 1.00 81.56 183 LEU A C 1
ATOM 1534 O O . LEU A 1 183 ? 16.366 -11.191 -24.774 1.00 81.56 183 LEU A O 1
ATOM 1538 N N . PRO A 1 184 ? 18.493 -11.837 -24.401 1.00 80.44 184 PRO A N 1
ATOM 1539 C CA . PRO A 1 184 ? 18.461 -12.958 -25.338 1.00 80.44 184 PRO A CA 1
ATOM 1540 C C . PRO A 1 184 ? 17.423 -14.021 -24.947 1.00 80.44 184 PRO A C 1
ATOM 1542 O O . PRO A 1 184 ? 17.165 -14.236 -23.763 1.00 80.44 184 PRO A O 1
ATOM 1545 N N . HIS A 1 185 ? 16.872 -14.736 -25.934 1.00 71.00 185 HIS A N 1
ATOM 1546 C CA . HIS A 1 185 ? 15.904 -15.815 -25.680 1.00 71.00 185 HIS A CA 1
ATOM 1547 C C . HIS A 1 185 ? 16.464 -16.937 -24.790 1.00 71.00 185 HIS A C 1
ATOM 1549 O O . HIS A 1 185 ? 15.722 -17.473 -23.976 1.00 71.00 185 HIS A O 1
ATOM 1555 N N . ASP A 1 186 ? 17.765 -17.219 -24.887 1.00 72.00 186 ASP A N 1
ATOM 1556 C CA . ASP A 1 186 ? 18.445 -18.266 -24.114 1.00 72.00 186 ASP A CA 1
ATOM 1557 C C . ASP A 1 186 ? 19.224 -17.704 -22.912 1.00 72.00 186 ASP A C 1
ATOM 1559 O O . ASP A 1 186 ? 20.210 -18.296 -22.476 1.00 72.00 186 ASP A O 1
ATOM 1563 N N . HIS A 1 187 ? 18.861 -16.520 -22.409 1.00 70.69 187 HIS A N 1
ATOM 1564 C CA . HIS A 1 187 ? 19.541 -15.985 -21.234 1.00 70.69 187 HIS A CA 1
ATOM 1565 C C . HIS A 1 187 ? 19.186 -16.813 -19.993 1.00 70.69 187 HIS A C 1
ATOM 1567 O O . HIS A 1 187 ? 18.017 -17.091 -19.714 1.00 70.69 187 HIS A O 1
ATOM 1573 N N . ASP A 1 188 ? 20.205 -17.170 -19.221 1.00 68.69 188 ASP A N 1
ATOM 1574 C CA . ASP A 1 188 ? 19.984 -17.712 -17.893 1.00 68.69 188 ASP A CA 1
ATOM 1575 C C . ASP A 1 188 ? 19.516 -16.580 -16.977 1.00 68.69 188 ASP A C 1
ATOM 1577 O O . ASP A 1 188 ? 20.134 -15.512 -16.897 1.00 68.69 188 ASP A O 1
ATOM 1581 N N . LEU A 1 189 ? 18.406 -16.810 -16.276 1.00 66.50 189 LEU A N 1
ATOM 1582 C CA . LEU A 1 189 ? 17.984 -15.909 -15.214 1.00 66.50 189 LEU A CA 1
ATOM 1583 C C . LEU A 1 189 ? 19.075 -15.891 -14.134 1.00 66.50 189 LEU A C 1
ATOM 1585 O O . LEU A 1 189 ? 19.504 -16.971 -13.715 1.00 66.50 189 LEU A O 1
ATOM 1589 N N . PRO A 1 190 ? 19.490 -14.709 -13.642 1.00 65.19 190 PRO A N 1
ATOM 1590 C CA . PRO A 1 190 ? 20.491 -14.623 -12.590 1.00 65.19 190 PRO A CA 1
ATOM 1591 C C . PRO A 1 190 ? 20.100 -15.495 -11.393 1.00 65.19 190 PRO A C 1
ATOM 1593 O O . PRO A 1 190 ? 18.958 -15.455 -10.916 1.00 65.19 190 PRO A O 1
ATOM 1596 N N . GLU A 1 191 ? 21.045 -16.299 -10.903 1.00 57.38 191 GLU A N 1
ATOM 1597 C CA . GLU A 1 191 ? 20.862 -17.016 -9.637 1.00 57.38 191 GLU A CA 1
ATOM 1598 C C . GLU A 1 191 ? 20.880 -16.040 -8.455 1.00 57.38 191 GLU A C 1
ATOM 1600 O O . GLU A 1 191 ? 20.150 -16.230 -7.477 1.00 57.38 191 GLU A O 1
ATOM 1605 N N . GLU A 1 192 ? 21.671 -14.971 -8.586 1.00 56.22 192 GLU A N 1
ATOM 1606 C CA . GLU A 1 192 ? 21.757 -13.868 -7.641 1.00 56.22 192 GLU A CA 1
ATOM 1607 C C . GLU A 1 192 ? 20.476 -13.038 -7.686 1.00 56.22 192 GLU A C 1
ATOM 1609 O O . GLU A 1 192 ? 20.127 -12.393 -8.675 1.00 56.22 192 GLU A O 1
ATOM 1614 N N . ARG A 1 193 ? 19.747 -13.091 -6.578 1.00 59.97 193 ARG A N 1
ATOM 1615 C CA . ARG A 1 193 ? 18.562 -12.277 -6.323 1.00 59.97 193 ARG A CA 1
ATOM 1616 C C . ARG A 1 193 ? 18.929 -11.209 -5.316 1.00 59.97 193 ARG A C 1
ATOM 1618 O O . ARG A 1 193 ? 19.922 -11.357 -4.609 1.00 59.97 193 ARG A O 1
ATOM 1625 N N . ASN A 1 194 ? 18.098 -10.181 -5.195 1.00 58.06 194 ASN A N 1
ATO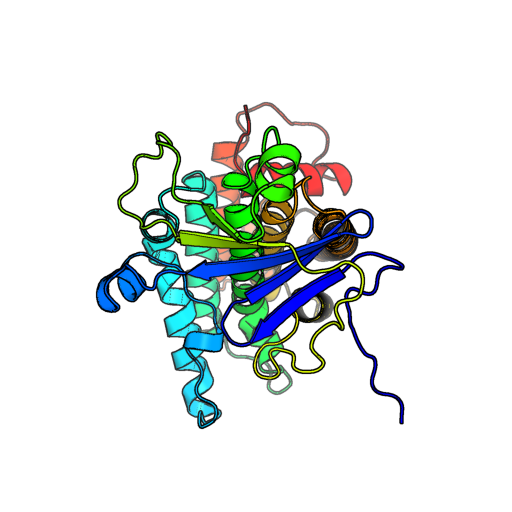M 1626 C CA . ASN A 1 194 ? 18.227 -9.262 -4.077 1.00 58.06 194 ASN A CA 1
ATOM 1627 C C . ASN A 1 194 ? 17.929 -10.021 -2.767 1.00 58.06 194 ASN A C 1
ATOM 1629 O O . ASN A 1 194 ? 16.773 -10.198 -2.391 1.00 58.06 194 ASN A O 1
ATOM 1633 N N . VAL A 1 195 ? 18.965 -10.577 -2.129 1.00 55.81 195 VAL A N 1
ATOM 1634 C CA . VAL A 1 195 ? 18.830 -11.403 -0.915 1.00 55.81 195 VAL A CA 1
ATOM 1635 C C . VAL A 1 195 ? 18.470 -10.533 0.290 1.00 55.81 195 VAL A C 1
ATOM 1637 O O . VAL A 1 195 ? 17.868 -11.031 1.240 1.00 55.81 195 VAL A O 1
ATOM 1640 N N . THR A 1 196 ? 18.799 -9.241 0.243 1.00 56.28 196 THR A N 1
ATOM 1641 C CA . THR A 1 196 ? 18.578 -8.299 1.345 1.00 56.28 196 THR A CA 1
ATOM 1642 C C . THR A 1 196 ? 17.143 -7.774 1.391 1.00 56.28 196 THR A C 1
ATOM 1644 O O . THR A 1 196 ? 16.697 -7.334 2.448 1.00 56.28 196 THR A O 1
ATOM 1647 N N . ARG A 1 197 ? 16.373 -7.883 0.297 1.00 70.19 197 ARG A N 1
ATOM 1648 C CA . ARG A 1 197 ? 14.961 -7.473 0.251 1.00 70.19 197 ARG A CA 1
ATOM 1649 C C . ARG A 1 197 ? 14.000 -8.660 0.245 1.00 70.19 197 ARG A C 1
ATOM 1651 O O . ARG A 1 197 ? 14.100 -9.587 -0.557 1.00 70.19 197 ARG A O 1
ATOM 1658 N N . THR A 1 198 ? 12.976 -8.589 1.094 1.00 75.00 198 THR A N 1
ATOM 1659 C CA . THR A 1 198 ? 11.845 -9.528 1.058 1.00 75.00 198 THR A CA 1
ATOM 1660 C C . THR A 1 198 ? 11.177 -9.474 -0.321 1.00 75.00 198 THR A C 1
ATOM 1662 O O . THR A 1 198 ? 10.884 -8.382 -0.796 1.00 75.00 198 THR A O 1
ATOM 1665 N N . PRO A 1 199 ? 10.885 -10.595 -1.000 1.00 79.25 199 PRO A N 1
ATOM 1666 C CA . PRO A 1 199 ? 10.168 -10.562 -2.276 1.00 79.25 199 PRO A CA 1
ATOM 1667 C C . PRO A 1 199 ? 8.784 -9.914 -2.136 1.00 79.25 199 PRO A C 1
ATOM 1669 O O . PRO A 1 199 ? 8.070 -10.225 -1.184 1.00 79.25 199 PRO A O 1
ATOM 1672 N N . LEU A 1 200 ? 8.369 -9.082 -3.099 1.00 81.38 200 LEU A N 1
ATOM 1673 C CA . LEU A 1 200 ? 7.091 -8.352 -3.053 1.00 81.38 200 LEU A CA 1
ATOM 1674 C C . LEU A 1 200 ? 5.887 -9.269 -2.766 1.00 81.38 200 LEU A C 1
ATOM 1676 O O . LEU A 1 200 ? 5.062 -8.973 -1.906 1.00 81.38 200 LEU A O 1
ATOM 1680 N N . GLY A 1 201 ? 5.846 -10.441 -3.410 1.00 82.25 201 GLY A N 1
ATOM 1681 C CA . GLY A 1 201 ? 4.771 -11.411 -3.198 1.00 82.25 201 GLY A CA 1
ATOM 1682 C C . GLY A 1 201 ? 4.703 -11.988 -1.784 1.00 82.25 201 GLY A C 1
ATOM 1683 O O . GLY A 1 201 ? 3.625 -12.286 -1.274 1.00 82.25 201 GLY A O 1
ATOM 1684 N N . ARG A 1 202 ? 5.858 -12.121 -1.129 1.00 84.44 202 ARG A N 1
ATOM 1685 C CA . ARG A 1 202 ? 5.923 -12.511 0.277 1.00 84.44 202 ARG A CA 1
ATOM 1686 C C . ARG A 1 202 ? 5.521 -11.345 1.176 1.00 84.44 202 ARG A C 1
ATOM 1688 O O . ARG A 1 202 ? 4.759 -11.560 2.105 1.00 84.44 202 ARG A O 1
ATOM 1695 N N . LEU A 1 203 ? 5.958 -10.129 0.852 1.00 86.06 203 LEU A N 1
ATOM 1696 C CA . LEU A 1 203 ? 5.668 -8.931 1.636 1.00 86.06 203 LEU A CA 1
ATOM 1697 C C . LEU A 1 203 ? 4.158 -8.682 1.793 1.00 86.06 203 LEU A C 1
ATOM 1699 O O . LEU A 1 203 ? 3.685 -8.552 2.922 1.00 86.06 203 LEU A O 1
ATOM 1703 N N . TRP A 1 204 ? 3.375 -8.694 0.705 1.00 90.00 204 TRP A N 1
ATOM 1704 C CA . TRP A 1 204 ? 1.920 -8.517 0.833 1.00 90.00 204 TRP A CA 1
ATOM 1705 C C . TRP A 1 204 ? 1.247 -9.716 1.509 1.00 90.00 204 TRP A C 1
ATOM 1707 O O . TRP A 1 204 ? 0.264 -9.544 2.222 1.00 90.00 204 TRP A O 1
ATOM 1717 N N . THR A 1 205 ? 1.776 -10.932 1.323 1.00 90.50 205 THR A N 1
ATOM 1718 C CA . THR A 1 205 ? 1.213 -12.146 1.938 1.00 90.50 205 THR A CA 1
ATOM 1719 C C . THR A 1 205 ? 1.371 -12.081 3.450 1.00 90.50 205 THR A C 1
ATOM 1721 O O . THR A 1 205 ? 0.402 -12.285 4.179 1.00 90.50 205 THR A O 1
ATOM 1724 N N . ASP A 1 206 ? 2.570 -11.733 3.912 1.00 91.19 206 ASP A N 1
ATOM 1725 C CA . ASP A 1 206 ? 2.883 -11.576 5.327 1.00 91.19 206 ASP A CA 1
ATOM 1726 C C . ASP A 1 206 ? 2.047 -10.423 5.918 1.00 91.19 206 ASP A C 1
ATOM 1728 O O . ASP A 1 206 ? 1.423 -10.597 6.965 1.00 91.19 206 ASP A O 1
ATOM 1732 N N . THR A 1 207 ? 1.913 -9.297 5.201 1.00 94.75 207 THR A N 1
ATOM 1733 C CA . THR A 1 207 ? 1.073 -8.150 5.610 1.00 94.75 207 THR A CA 1
ATOM 1734 C C . THR A 1 207 ? -0.398 -8.544 5.792 1.00 94.75 207 THR A C 1
ATOM 1736 O O . THR A 1 207 ? -1.001 -8.241 6.823 1.00 94.75 207 THR A O 1
ATOM 1739 N N . ILE A 1 208 ? -0.979 -9.276 4.836 1.00 95.25 208 ILE A N 1
ATOM 1740 C CA . ILE A 1 208 ? -2.369 -9.752 4.920 1.00 95.25 208 ILE A CA 1
ATOM 1741 C C . ILE A 1 208 ? -2.536 -10.729 6.085 1.00 95.25 208 ILE A C 1
ATOM 1743 O O . ILE A 1 208 ? -3.479 -10.599 6.862 1.00 95.25 208 ILE A O 1
ATOM 1747 N N . GLN A 1 209 ? -1.610 -11.674 6.263 1.00 94.31 209 GLN A N 1
ATOM 1748 C CA . GLN A 1 209 ? -1.658 -12.622 7.380 1.00 94.31 209 GLN A CA 1
ATOM 1749 C C . GLN A 1 209 ? -1.550 -11.925 8.740 1.00 94.31 209 GLN A C 1
ATOM 1751 O O . GLN A 1 209 ? -2.195 -12.338 9.705 1.00 94.31 209 GLN A O 1
ATOM 1756 N N . ILE A 1 210 ? -0.744 -10.867 8.844 1.00 93.88 210 ILE A N 1
ATOM 1757 C CA . ILE A 1 210 ? -0.672 -10.031 10.044 1.00 93.88 210 ILE A CA 1
ATOM 1758 C C . ILE A 1 210 ? -2.023 -9.361 10.300 1.00 93.88 210 ILE A C 1
ATOM 1760 O O . ILE A 1 210 ? -2.556 -9.491 11.401 1.00 93.88 210 ILE A O 1
ATOM 1764 N N . ALA A 1 211 ? -2.612 -8.710 9.295 1.00 96.00 211 ALA A N 1
ATOM 1765 C CA . ALA A 1 211 ? -3.911 -8.054 9.428 1.00 96.00 211 ALA A CA 1
ATOM 1766 C C . ALA A 1 211 ? -5.022 -9.038 9.839 1.00 96.00 211 ALA A C 1
ATOM 1768 O O . ALA A 1 211 ? -5.802 -8.751 10.746 1.00 96.00 211 ALA A O 1
ATOM 1769 N N . GLN A 1 212 ? -5.044 -10.240 9.252 1.00 95.44 212 GLN A N 1
ATOM 1770 C CA . GLN A 1 212 ? -5.963 -11.314 9.643 1.00 95.44 212 GLN A CA 1
ATOM 1771 C C . GLN A 1 212 ? -5.770 -11.722 11.108 1.00 95.44 212 GLN A C 1
ATOM 1773 O O . GLN A 1 212 ? -6.739 -11.797 11.862 1.00 95.44 212 GLN A O 1
ATOM 1778 N N . ARG A 1 213 ? -4.522 -11.955 11.544 1.00 93.94 213 ARG A N 1
ATOM 1779 C CA . ARG A 1 213 ? -4.218 -12.285 12.948 1.00 93.94 213 ARG A CA 1
ATOM 1780 C C . ARG A 1 213 ? -4.672 -11.192 13.905 1.00 93.94 213 ARG A C 1
ATOM 1782 O O . ARG A 1 213 ? -5.188 -11.514 14.971 1.00 93.94 213 ARG A O 1
ATOM 1789 N N . ILE A 1 214 ? -4.488 -9.929 13.529 1.00 93.31 214 ILE A N 1
ATOM 1790 C CA . ILE A 1 214 ? -4.939 -8.773 14.303 1.00 93.31 214 ILE A CA 1
ATOM 1791 C C . ILE A 1 214 ? -6.470 -8.793 14.435 1.00 93.31 214 ILE A C 1
ATOM 1793 O O . ILE A 1 214 ? -6.972 -8.748 15.556 1.00 93.31 214 ILE A O 1
ATOM 1797 N N . LEU A 1 215 ? -7.215 -8.983 13.338 1.00 95.12 215 LEU A N 1
ATOM 1798 C CA . LEU A 1 215 ? -8.681 -9.092 13.377 1.00 95.12 215 LEU A CA 1
ATOM 1799 C C . LEU A 1 215 ? -9.173 -10.257 14.242 1.00 95.12 215 LEU A C 1
ATOM 1801 O O . LEU A 1 215 ? -10.099 -10.089 15.036 1.00 95.12 215 LEU A O 1
ATOM 1805 N N . PHE A 1 216 ? -8.526 -11.421 14.159 1.00 93.94 216 PHE A N 1
ATOM 1806 C CA . PHE A 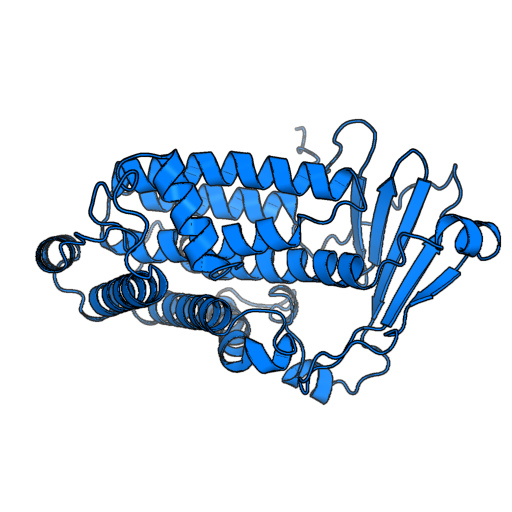1 216 ? -8.907 -12.597 14.948 1.00 93.94 216 PHE A CA 1
ATOM 1807 C C . PHE A 1 216 ? -8.713 -12.432 16.462 1.00 93.94 216 PHE A C 1
ATOM 1809 O O . PHE A 1 216 ? -9.220 -13.252 17.229 1.00 93.94 216 PHE A O 1
ATOM 1816 N N . ARG A 1 217 ? -8.046 -11.367 16.929 1.00 91.25 217 ARG A N 1
ATOM 1817 C CA . ARG A 1 217 ? -8.029 -11.007 18.358 1.00 91.25 217 ARG A CA 1
ATOM 1818 C C . ARG A 1 217 ? -9.384 -10.498 18.851 1.00 91.25 217 ARG A C 1
ATOM 1820 O O . ARG A 1 217 ? -9.597 -10.472 20.061 1.00 91.25 217 ARG A O 1
ATOM 1827 N N . GLY A 1 218 ? -10.268 -10.075 17.943 1.00 90.19 218 GLY A N 1
ATOM 1828 C CA . GLY A 1 218 ? -11.623 -9.616 18.254 1.00 90.19 218 GLY A CA 1
ATOM 1829 C C . GLY A 1 218 ? -11.684 -8.286 19.008 1.00 90.19 218 GLY A C 1
ATOM 1830 O O . GLY A 1 218 ? -12.662 -8.033 19.706 1.00 90.19 218 GLY A O 1
ATOM 1831 N N . ARG A 1 219 ? -10.641 -7.448 18.922 1.00 91.56 219 ARG A N 1
ATOM 1832 C CA . ARG A 1 219 ? -10.572 -6.155 19.620 1.00 91.56 219 ARG A CA 1
ATOM 1833 C C . ARG A 1 219 ? -10.936 -5.014 18.680 1.00 91.56 219 ARG A C 1
ATOM 1835 O O . ARG A 1 219 ? -10.293 -4.850 17.649 1.00 91.56 219 ARG A O 1
ATOM 1842 N N . ALA A 1 220 ? -11.905 -4.191 19.074 1.00 93.44 220 ALA A N 1
ATOM 1843 C CA . ALA A 1 220 ? -12.318 -3.035 18.279 1.00 93.44 220 ALA A CA 1
ATOM 1844 C C . ALA A 1 220 ? -11.222 -1.967 18.138 1.00 93.44 220 ALA A C 1
ATOM 1846 O O . ALA A 1 220 ? -11.151 -1.288 17.118 1.00 93.44 220 ALA A O 1
ATOM 1847 N N . THR A 1 221 ? -10.316 -1.877 19.119 1.00 92.38 221 THR A N 1
ATOM 1848 C CA . THR A 1 221 ? -9.144 -0.984 19.091 1.00 92.38 221 THR A CA 1
ATOM 1849 C C . THR A 1 221 ? -8.218 -1.247 17.904 1.00 92.38 221 THR A C 1
ATOM 1851 O O . THR A 1 221 ? -7.491 -0.356 17.482 1.00 92.38 221 THR A O 1
ATOM 1854 N N . ASP A 1 222 ? -8.248 -2.464 17.357 1.00 92.06 222 ASP A N 1
ATOM 1855 C CA . ASP A 1 222 ? -7.369 -2.887 16.272 1.00 92.06 222 ASP A CA 1
ATOM 1856 C C . ASP A 1 222 ? -7.994 -2.639 14.879 1.00 92.06 222 ASP A C 1
ATOM 1858 O O . ASP A 1 222 ? -7.302 -2.713 13.861 1.00 92.06 222 ASP A O 1
ATOM 1862 N N . TRP A 1 223 ? -9.297 -2.340 14.796 1.00 95.06 223 TRP A N 1
ATOM 1863 C CA . TRP A 1 223 ? -9.988 -2.147 13.515 1.00 95.06 223 TRP A CA 1
ATOM 1864 C C . TRP A 1 223 ? -9.449 -0.967 12.692 1.00 95.06 223 TRP A C 1
ATOM 1866 O O . TRP A 1 223 ? -9.319 -1.133 11.474 1.00 95.06 223 TRP A O 1
ATOM 1876 N N . PRO A 1 224 ? -9.074 0.188 13.287 1.00 94.69 224 PRO A N 1
ATOM 1877 C CA . PRO A 1 224 ? -8.448 1.275 12.537 1.00 94.69 224 PRO A CA 1
ATOM 1878 C C . PRO A 1 224 ? -7.167 0.876 11.826 1.00 94.69 224 PRO A C 1
ATOM 1880 O O . PRO A 1 224 ? -7.011 1.139 10.634 1.00 94.69 224 PRO A O 1
ATOM 1883 N N . LEU A 1 225 ? -6.307 0.140 12.522 1.00 94.19 225 LEU A N 1
ATOM 1884 C CA . LEU A 1 225 ? -5.047 -0.352 11.984 1.00 94.19 225 LEU A CA 1
ATOM 1885 C C . LEU A 1 225 ? -5.262 -1.216 10.731 1.00 94.19 225 LEU A C 1
ATOM 1887 O O . LEU A 1 225 ? -4.573 -1.060 9.719 1.00 94.19 225 LEU A O 1
ATOM 1891 N N . VAL A 1 226 ? -6.251 -2.110 10.782 1.00 96.69 226 VAL A N 1
ATOM 1892 C CA . VAL A 1 226 ? -6.563 -3.015 9.669 1.00 96.69 226 VAL A CA 1
ATOM 1893 C C . VAL A 1 226 ? -7.260 -2.286 8.522 1.00 96.69 226 VAL A C 1
ATOM 1895 O O . VAL A 1 226 ? -6.976 -2.580 7.364 1.00 96.69 226 VAL A O 1
ATOM 1898 N N . PHE A 1 227 ? -8.116 -1.307 8.815 1.00 97.38 227 PHE A N 1
ATOM 1899 C CA . PHE A 1 227 ? -8.771 -0.509 7.781 1.00 97.38 227 PHE A CA 1
ATOM 1900 C C . PHE A 1 227 ? -7.762 0.300 6.954 1.00 97.38 227 PHE A C 1
ATOM 1902 O O . PHE A 1 227 ? -7.782 0.220 5.730 1.00 97.38 227 PHE A O 1
ATOM 1909 N N . PHE A 1 228 ? -6.806 0.990 7.588 1.00 97.50 228 PHE A N 1
ATOM 1910 C CA . PHE A 1 228 ? -5.727 1.667 6.852 1.00 97.50 228 PHE A CA 1
ATOM 1911 C C . PHE A 1 228 ? -4.884 0.691 6.027 1.00 97.50 228 PHE A C 1
ATOM 1913 O O . PHE A 1 228 ? -4.543 0.978 4.880 1.00 97.50 228 PHE A O 1
ATOM 1920 N N . THR A 1 229 ? -4.589 -0.485 6.588 1.00 97.81 229 THR A N 1
ATOM 1921 C CA . THR A 1 229 ? -3.872 -1.552 5.876 1.00 97.81 229 THR A CA 1
ATOM 1922 C C . THR A 1 229 ? -4.628 -1.974 4.609 1.00 97.81 229 THR A C 1
ATOM 1924 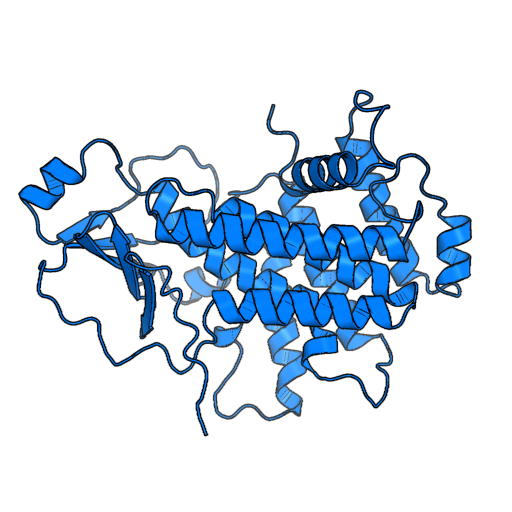O O . THR A 1 229 ? -4.022 -2.086 3.545 1.00 97.81 229 THR A O 1
ATOM 1927 N N . LEU A 1 230 ? -5.952 -2.151 4.697 1.00 98.06 230 LEU A N 1
ATOM 1928 C CA . LEU A 1 230 ? -6.821 -2.437 3.551 1.00 98.06 230 LEU A CA 1
ATOM 1929 C C . LEU A 1 230 ? -6.776 -1.321 2.506 1.00 98.06 230 LEU A C 1
ATOM 1931 O O . LEU A 1 230 ? -6.610 -1.613 1.320 1.00 98.06 230 LEU A O 1
ATOM 1935 N N . CYS A 1 231 ? -6.878 -0.062 2.934 1.00 97.88 231 CYS A N 1
ATOM 1936 C CA . CYS A 1 231 ? -6.832 1.077 2.024 1.00 97.88 231 CYS A CA 1
ATOM 1937 C C . CYS A 1 231 ? -5.526 1.100 1.216 1.00 97.88 231 CYS A C 1
ATOM 1939 O O . CYS A 1 231 ? -5.538 1.143 -0.013 1.00 97.88 231 CYS A O 1
ATOM 1941 N N . ILE A 1 232 ? -4.389 0.988 1.903 1.00 98.12 232 ILE A N 1
ATOM 1942 C CA . ILE A 1 232 ? -3.060 1.088 1.288 1.00 98.12 232 ILE A CA 1
ATOM 1943 C C . ILE A 1 232 ? -2.757 -0.119 0.394 1.00 98.12 232 ILE A C 1
ATOM 1945 O O . ILE A 1 232 ? -2.209 0.040 -0.695 1.00 98.12 232 ILE A O 1
ATOM 1949 N N . LEU A 1 233 ? -3.144 -1.333 0.799 1.00 97.56 233 LEU A N 1
ATOM 1950 C CA . LEU A 1 233 ? -2.995 -2.510 -0.062 1.00 97.56 233 LEU A CA 1
ATOM 1951 C C . LEU A 1 233 ? -3.905 -2.442 -1.298 1.00 97.56 233 LEU A C 1
ATOM 1953 O O . LEU A 1 233 ? -3.519 -2.937 -2.358 1.00 97.56 233 LEU A O 1
ATOM 1957 N N . THR A 1 234 ? -5.078 -1.811 -1.195 1.00 97.06 234 THR A N 1
ATOM 1958 C CA . THR A 1 234 ? -5.955 -1.567 -2.352 1.00 97.06 234 THR A CA 1
ATOM 1959 C C . THR A 1 234 ? -5.288 -0.615 -3.347 1.00 97.06 234 THR A C 1
ATOM 1961 O O . THR A 1 234 ? -5.259 -0.919 -4.539 1.00 97.06 234 THR A O 1
ATOM 1964 N N . LEU A 1 235 ? -4.630 0.446 -2.866 1.00 95.38 235 LEU A N 1
ATOM 1965 C CA . LEU A 1 235 ? -3.801 1.325 -3.703 1.00 95.38 235 LEU A CA 1
ATOM 1966 C C . LEU A 1 235 ? -2.629 0.585 -4.352 1.00 95.38 235 LEU A C 1
ATOM 1968 O O . LEU A 1 235 ? -2.388 0.723 -5.553 1.00 95.38 235 LEU A O 1
ATOM 1972 N N . ALA A 1 236 ? -1.922 -0.242 -3.575 1.00 94.56 236 ALA A N 1
ATOM 1973 C CA . ALA A 1 236 ? -0.807 -1.039 -4.075 1.00 94.56 236 ALA A CA 1
ATOM 1974 C C . ALA A 1 236 ? -1.268 -1.988 -5.191 1.00 94.56 236 ALA A C 1
ATOM 1976 O O . ALA A 1 236 ? -0.603 -2.116 -6.217 1.00 94.56 236 ALA A O 1
ATOM 1977 N N . ARG A 1 237 ? -2.449 -2.600 -5.032 1.00 94.38 237 ARG A N 1
ATOM 1978 C CA . ARG A 1 237 ? -3.100 -3.390 -6.081 1.00 94.38 237 ARG A CA 1
ATOM 1979 C C . ARG A 1 237 ? -3.387 -2.545 -7.319 1.00 94.38 237 ARG A C 1
ATOM 1981 O O . ARG A 1 237 ? -3.078 -3.010 -8.409 1.00 94.38 237 ARG A O 1
ATOM 1988 N N . GLY A 1 238 ? -3.933 -1.338 -7.177 1.00 91.25 238 GLY A N 1
ATOM 1989 C CA . GLY A 1 238 ? -4.175 -0.431 -8.306 1.00 91.25 238 GLY A CA 1
ATOM 1990 C C . GLY A 1 238 ? -2.905 -0.124 -9.108 1.00 91.25 238 GLY A C 1
ATOM 1991 O O . GLY A 1 238 ? -2.924 -0.187 -10.334 1.00 91.25 238 GLY A O 1
ATOM 1992 N N . CYS A 1 239 ? -1.766 0.060 -8.433 1.00 88.94 239 CYS A N 1
ATOM 1993 C CA . CYS A 1 239 ? -0.462 0.253 -9.083 1.00 88.94 239 CYS A CA 1
ATOM 1994 C C . CYS A 1 239 ? -0.009 -0.965 -9.921 1.00 88.94 239 CYS A C 1
ATOM 1996 O O . CYS A 1 239 ? 0.807 -0.834 -10.832 1.00 88.94 239 CYS A O 1
ATOM 1998 N N . LEU A 1 240 ? -0.540 -2.161 -9.642 1.00 86.69 240 LEU A N 1
ATOM 1999 C CA . LEU A 1 240 ? -0.263 -3.382 -10.405 1.00 86.69 240 LEU A CA 1
ATOM 2000 C C . LEU A 1 240 ? -1.204 -3.584 -11.604 1.00 86.69 240 LEU A C 1
ATOM 2002 O O . LEU A 1 240 ? -0.994 -4.538 -12.355 1.00 86.69 240 LEU A O 1
ATOM 2006 N N . ASP A 1 241 ? -2.203 -2.719 -11.832 1.00 83.81 241 ASP A N 1
ATOM 2007 C CA . ASP A 1 241 ? -3.150 -2.808 -12.967 1.00 83.81 241 ASP A CA 1
ATOM 2008 C C . ASP A 1 241 ? -2.509 -2.454 -14.335 1.00 83.81 241 ASP A C 1
ATOM 2010 O O . ASP A 1 241 ? -3.152 -2.051 -15.306 1.00 83.81 241 ASP A O 1
ATOM 2014 N N . GLY A 1 242 ? -1.189 -2.621 -14.440 1.00 66.94 242 GLY A N 1
ATOM 2015 C CA . GLY A 1 242 ? -0.424 -2.458 -15.664 1.00 66.94 242 GLY A CA 1
ATOM 2016 C C . GLY A 1 242 ? -0.645 -3.634 -16.615 1.00 66.94 242 GLY A C 1
ATOM 2017 O O . GLY A 1 242 ? -0.252 -4.769 -16.347 1.00 66.94 242 GLY A O 1
ATOM 2018 N N . ARG A 1 243 ? -1.214 -3.360 -17.794 1.00 63.03 243 ARG A N 1
ATOM 2019 C CA . ARG A 1 243 ? -1.513 -4.375 -18.828 1.00 63.03 243 ARG A CA 1
ATOM 2020 C C . ARG A 1 243 ? -0.293 -4.900 -19.594 1.00 63.03 243 ARG A C 1
ATOM 2022 O O . ARG A 1 243 ? -0.459 -5.733 -20.479 1.00 63.03 243 ARG A O 1
ATOM 2029 N N . TRP A 1 244 ? 0.906 -4.397 -19.312 1.00 68.19 244 TRP A N 1
ATOM 2030 C CA . TRP A 1 244 ? 2.073 -4.603 -20.172 1.00 68.19 244 TRP A CA 1
ATOM 2031 C C . TRP A 1 244 ? 2.824 -5.908 -19.929 1.00 68.19 244 TRP A C 1
ATOM 2033 O O . TRP A 1 244 ? 3.521 -6.362 -20.828 1.00 68.19 244 TRP A O 1
ATOM 2043 N N . THR A 1 245 ? 2.664 -6.539 -18.760 1.00 71.62 245 THR A N 1
ATOM 2044 C CA . THR A 1 245 ? 3.173 -7.899 -18.538 1.00 71.62 245 THR A CA 1
ATOM 2045 C C . THR A 1 245 ? 2.119 -8.781 -17.902 1.00 71.62 245 THR A C 1
ATOM 2047 O O . THR A 1 245 ? 1.356 -8.397 -17.012 1.00 71.62 245 THR A O 1
ATOM 2050 N N . ASN A 1 246 ? 2.118 -10.038 -18.323 1.00 75.25 246 ASN A N 1
ATOM 2051 C CA . ASN A 1 246 ? 1.297 -11.059 -17.693 1.00 75.25 246 ASN A CA 1
ATOM 2052 C C . ASN A 1 246 ?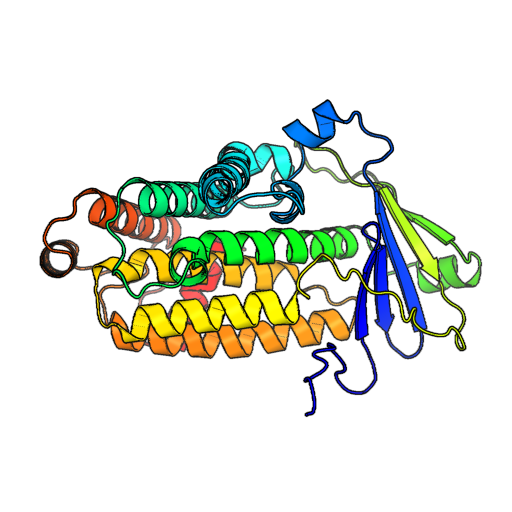 1.656 -11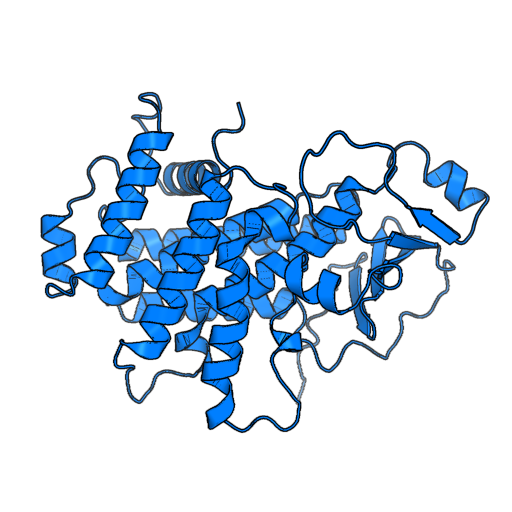.282 -16.223 1.00 75.25 246 ASN A C 1
ATOM 2054 O O . ASN A 1 246 ? 0.772 -11.590 -15.430 1.00 75.25 246 ASN A O 1
ATOM 2058 N N . ALA A 1 247 ? 2.924 -11.115 -15.853 1.00 74.50 247 ALA A N 1
ATOM 2059 C CA . ALA A 1 247 ? 3.366 -11.298 -14.482 1.00 74.50 247 ALA A CA 1
ATOM 2060 C C . ALA A 1 247 ? 2.756 -10.245 -13.533 1.00 74.50 247 ALA A C 1
ATOM 2062 O O . ALA A 1 247 ? 2.252 -10.626 -12.475 1.00 74.50 247 ALA A O 1
ATOM 2063 N N . LEU A 1 248 ? 2.688 -8.966 -13.935 1.00 79.75 248 LEU A N 1
ATOM 2064 C CA . LEU A 1 248 ? 1.982 -7.929 -13.167 1.00 79.75 248 LEU A CA 1
ATOM 2065 C C . LEU A 1 248 ? 0.477 -8.193 -13.099 1.00 79.75 248 LEU A C 1
ATOM 2067 O O . LEU A 1 248 ? -0.099 -8.148 -12.017 1.00 79.75 248 LEU A O 1
ATOM 2071 N N . ARG A 1 249 ? -0.149 -8.599 -14.209 1.00 83.31 249 ARG A N 1
ATOM 2072 C CA . ARG A 1 249 ? -1.568 -8.989 -14.213 1.00 83.31 249 ARG A CA 1
ATOM 2073 C C . ARG A 1 249 ? -1.866 -10.135 -13.244 1.00 83.31 249 ARG A C 1
ATOM 2075 O O . ARG A 1 249 ? -2.914 -10.154 -12.599 1.00 83.31 249 ARG A O 1
ATOM 2082 N N . ILE A 1 250 ? -0.981 -11.124 -13.143 1.00 83.06 250 ILE A N 1
ATOM 2083 C CA . ILE A 1 250 ? -1.182 -12.216 -12.189 1.00 83.06 250 ILE A CA 1
ATOM 2084 C C . ILE A 1 250 ? -0.922 -11.742 -10.754 1.00 83.06 250 ILE A C 1
ATOM 2086 O O . ILE A 1 250 ? -1.680 -12.123 -9.862 1.00 83.06 250 ILE A O 1
ATOM 2090 N N . ALA A 1 251 ? 0.086 -10.896 -10.524 1.00 84.81 251 ALA A N 1
ATOM 2091 C CA . ALA A 1 251 ? 0.322 -10.268 -9.225 1.00 84.81 251 ALA A CA 1
ATOM 2092 C C . ALA A 1 251 ? -0.907 -9.471 -8.755 1.00 84.81 251 ALA A C 1
ATOM 2094 O O . ALA A 1 251 ? -1.389 -9.709 -7.651 1.00 84.81 251 ALA A O 1
ATOM 2095 N N . TYR A 1 252 ? -1.478 -8.640 -9.631 1.00 89.81 252 TYR A N 1
ATOM 2096 C CA . TYR A 1 252 ? -2.736 -7.925 -9.416 1.00 89.81 252 TYR A CA 1
ATOM 2097 C C . TYR A 1 252 ? -3.863 -8.872 -8.993 1.00 89.81 252 TYR A C 1
ATOM 2099 O O . TYR A 1 252 ? -4.476 -8.678 -7.947 1.00 89.81 252 TYR A O 1
ATOM 2107 N N . ASN A 1 253 ? -4.116 -9.934 -9.770 1.00 89.81 253 ASN A N 1
ATOM 2108 C CA . ASN A 1 253 ? -5.198 -10.881 -9.478 1.00 89.81 253 ASN A CA 1
ATOM 2109 C C . ASN A 1 253 ? -4.966 -11.657 -8.176 1.00 89.81 253 ASN A C 1
ATOM 2111 O O . ASN A 1 253 ? -5.914 -11.943 -7.449 1.00 89.81 253 ASN A O 1
ATOM 2115 N N . THR A 1 254 ? -3.711 -11.991 -7.875 1.00 89.56 254 THR A N 1
ATOM 2116 C CA . THR A 1 254 ? -3.339 -12.694 -6.641 1.00 89.56 254 THR A CA 1
ATOM 2117 C C . THR A 1 254 ? -3.558 -11.798 -5.429 1.00 89.56 254 THR A C 1
ATOM 2119 O O . THR A 1 254 ? -4.193 -12.219 -4.466 1.00 89.56 254 THR A O 1
ATOM 2122 N N . LEU A 1 255 ? -3.081 -10.552 -5.489 1.00 91.44 255 LEU A N 1
ATOM 2123 C CA . LEU A 1 255 ? -3.292 -9.576 -4.427 1.00 91.44 255 LEU A CA 1
ATOM 2124 C C . LEU A 1 255 ? -4.782 -9.263 -4.256 1.00 91.44 255 LEU A C 1
ATOM 2126 O O . LEU A 1 255 ? -5.253 -9.220 -3.126 1.00 91.44 255 LEU A O 1
ATOM 2130 N N . LYS A 1 256 ? -5.536 -9.137 -5.356 1.00 94.50 256 LYS A N 1
ATOM 2131 C CA . LYS A 1 256 ? -6.994 -8.966 -5.328 1.00 94.50 256 LYS A CA 1
ATOM 2132 C C . LYS A 1 256 ? -7.685 -10.093 -4.563 1.00 94.50 256 LYS A C 1
ATOM 2134 O O . LYS A 1 256 ? -8.455 -9.805 -3.660 1.00 94.50 256 LYS A O 1
ATOM 2139 N N . GLY A 1 257 ? -7.392 -11.354 -4.889 1.00 93.75 257 GLY A N 1
ATOM 2140 C CA . GLY A 1 257 ? -8.007 -12.496 -4.205 1.00 93.75 257 GLY A CA 1
ATOM 2141 C C . GLY A 1 257 ? -7.737 -12.488 -2.698 1.00 93.75 257 GLY A C 1
ATOM 2142 O O . GLY A 1 257 ? -8.657 -12.639 -1.903 1.00 93.75 257 GLY A O 1
ATOM 2143 N N . SER A 1 258 ? -6.491 -12.228 -2.297 1.00 94.31 258 SER A N 1
ATOM 2144 C CA . SER A 1 258 ? -6.128 -12.152 -0.876 1.00 94.31 258 SER A CA 1
ATOM 2145 C C . SER A 1 258 ? -6.738 -10.937 -0.160 1.00 94.31 258 SER A C 1
ATOM 2147 O O . SER A 1 258 ? -7.067 -11.020 1.023 1.00 94.31 258 SER A O 1
ATOM 2149 N N . LEU A 1 259 ? -6.885 -9.806 -0.857 1.00 96.31 259 LEU A N 1
ATOM 2150 C CA . LEU A 1 259 ? -7.566 -8.614 -0.347 1.00 96.31 259 LEU A CA 1
ATOM 2151 C C . LEU A 1 259 ? -9.061 -8.858 -0.159 1.00 96.31 259 LEU A C 1
ATOM 2153 O O . LEU A 1 259 ? -9.591 -8.512 0.890 1.00 96.31 259 LEU A O 1
ATOM 2157 N N . ASP A 1 260 ? -9.717 -9.501 -1.126 1.00 97.00 260 ASP A N 1
ATOM 2158 C CA . ASP A 1 260 ? -11.127 -9.883 -1.044 1.00 97.00 260 ASP A CA 1
ATOM 2159 C C . ASP A 1 260 ? -11.381 -10.748 0.205 1.00 97.00 260 ASP A C 1
ATOM 2161 O O . ASP A 1 260 ? -12.324 -10.498 0.959 1.00 97.00 260 ASP A O 1
ATOM 2165 N N . ASP A 1 261 ? -10.499 -11.710 0.491 1.00 96.44 261 ASP A N 1
ATOM 2166 C CA . ASP A 1 261 ? -10.574 -12.524 1.709 1.00 96.44 261 ASP A CA 1
ATOM 2167 C C . ASP A 1 261 ? -10.405 -11.686 2.989 1.00 96.44 261 ASP A C 1
ATOM 2169 O O . ASP A 1 261 ? -11.159 -11.862 3.951 1.00 96.44 261 ASP A O 1
ATOM 2173 N N . LEU A 1 262 ? -9.451 -10.747 3.022 1.00 97.38 262 LEU A N 1
ATOM 2174 C CA . LEU A 1 262 ? -9.258 -9.858 4.173 1.00 97.38 262 LEU A CA 1
ATOM 2175 C C . LEU A 1 262 ? -10.455 -8.917 4.377 1.00 97.38 262 LEU A C 1
ATOM 2177 O O . LEU A 1 262 ? -10.888 -8.742 5.514 1.00 97.38 262 LEU A O 1
ATOM 2181 N N . CYS A 1 263 ? -11.028 -8.370 3.304 1.00 97.62 263 CYS A N 1
ATOM 2182 C CA . CYS A 1 263 ? -12.241 -7.553 3.340 1.00 97.62 263 CYS A CA 1
ATOM 2183 C C . CYS A 1 263 ? -13.427 -8.329 3.930 1.00 97.62 263 CYS A C 1
ATOM 2185 O O . CYS A 1 263 ? -14.135 -7.800 4.786 1.00 97.62 263 CYS A O 1
ATOM 2187 N N . ARG A 1 264 ? -13.620 -9.603 3.550 1.00 96.88 264 ARG A N 1
ATOM 2188 C CA . ARG A 1 264 ? -14.666 -10.463 4.143 1.00 96.88 264 ARG A CA 1
ATOM 2189 C C . ARG A 1 264 ? -14.484 -10.625 5.648 1.00 96.88 264 ARG A C 1
ATOM 2191 O O . ARG A 1 264 ? -15.456 -10.517 6.391 1.00 96.88 264 ARG A O 1
ATOM 2198 N N . ILE A 1 265 ? -13.256 -10.890 6.096 1.00 97.25 265 ILE A N 1
ATOM 2199 C CA . ILE A 1 265 ? -12.954 -11.049 7.526 1.00 97.25 265 ILE A CA 1
ATOM 2200 C C . ILE A 1 265 ? -13.164 -9.720 8.255 1.00 97.25 265 ILE A C 1
ATOM 2202 O O . ILE A 1 265 ? -13.778 -9.704 9.318 1.00 97.25 265 ILE A O 1
ATOM 2206 N N . PHE A 1 266 ? -12.705 -8.610 7.674 1.00 97.44 266 PHE A N 1
ATOM 2207 C CA . PHE A 1 266 ? -12.884 -7.277 8.237 1.00 97.44 266 PHE A CA 1
ATOM 2208 C C . PHE A 1 266 ? -14.364 -6.962 8.451 1.00 97.44 266 PHE A C 1
ATOM 2210 O O . PHE A 1 266 ? -14.745 -6.684 9.582 1.00 97.44 266 PHE A O 1
ATOM 2217 N N . LEU A 1 267 ? -15.202 -7.109 7.420 1.00 95.88 267 LEU A N 1
ATOM 2218 C CA . LEU A 1 267 ? -16.651 -6.907 7.525 1.00 95.88 267 LEU A CA 1
ATOM 2219 C C . LEU A 1 267 ? -17.306 -7.844 8.536 1.00 95.88 267 LEU A C 1
ATOM 2221 O O . LEU A 1 267 ? -18.180 -7.431 9.288 1.00 95.88 267 LEU A O 1
ATOM 2225 N N . HIS A 1 268 ? -16.878 -9.106 8.590 1.00 95.50 268 HIS A N 1
ATOM 2226 C CA . HIS A 1 268 ? -17.391 -10.041 9.585 1.00 95.50 268 HIS A CA 1
ATOM 2227 C C . HIS A 1 268 ? -17.079 -9.589 11.021 1.00 95.50 268 HIS A C 1
ATOM 2229 O O . HIS A 1 268 ? -17.900 -9.777 11.916 1.00 95.50 268 HIS A O 1
ATOM 2235 N N . CYS A 1 269 ? -15.902 -8.998 11.246 1.00 95.62 269 CYS A N 1
ATOM 2236 C CA . CYS A 1 269 ? -15.480 -8.511 12.555 1.00 95.62 269 CYS A CA 1
ATOM 2237 C C . CYS A 1 269 ? -16.107 -7.164 12.935 1.00 95.62 269 CYS A C 1
ATOM 2239 O O . CYS A 1 269 ? -16.431 -6.971 14.105 1.00 95.62 269 CYS A O 1
ATOM 2241 N N . THR A 1 270 ? -16.235 -6.234 11.987 1.00 94.19 270 THR A N 1
ATOM 2242 C CA . THR A 1 270 ? -16.704 -4.864 12.247 1.00 94.19 270 THR A CA 1
ATOM 2243 C C . THR A 1 270 ? -18.216 -4.713 12.123 1.00 94.19 270 THR A C 1
ATOM 2245 O O . THR A 1 270 ? -18.787 -3.826 12.759 1.00 94.19 270 THR A O 1
ATOM 2248 N N . GLY A 1 271 ? -18.874 -5.574 11.341 1.00 92.06 271 GLY A N 1
ATOM 2249 C CA . GLY A 1 271 ? -20.274 -5.402 10.969 1.00 92.06 271 GLY A CA 1
ATOM 2250 C C . GLY A 1 271 ? -20.497 -4.013 10.373 1.00 92.06 271 GLY A C 1
ATOM 2251 O O . GLY A 1 271 ? -19.725 -3.553 9.537 1.00 92.06 271 GLY A O 1
ATOM 2252 N N . ASP A 1 272 ? -21.497 -3.307 10.887 1.00 90.12 272 ASP A N 1
ATOM 2253 C CA . ASP A 1 272 ? -21.884 -1.976 10.410 1.00 90.12 272 ASP A CA 1
ATOM 2254 C C . ASP A 1 272 ? -20.981 -0.840 10.936 1.00 90.12 272 ASP A C 1
ATOM 2256 O O . ASP A 1 272 ? -21.201 0.329 10.628 1.00 90.12 272 ASP A O 1
ATOM 2260 N N . LEU A 1 273 ? -19.946 -1.143 11.724 1.00 93.50 273 LEU A N 1
ATOM 2261 C CA . LEU A 1 273 ? -19.094 -0.140 12.381 1.00 93.50 273 LEU A CA 1
ATOM 2262 C C . LEU A 1 273 ? -17.837 0.218 11.582 1.00 93.50 273 LEU A C 1
ATOM 2264 O O . LEU A 1 273 ? -16.851 0.688 12.151 1.00 93.50 273 LEU A O 1
ATOM 2268 N N . HIS A 1 274 ? -17.836 -0.012 10.271 1.00 92.88 274 HIS A N 1
ATOM 2269 C CA . HIS A 1 274 ? -16.725 0.386 9.415 1.00 92.88 274 HIS A CA 1
ATOM 2270 C C . HIS A 1 274 ? -16.867 1.840 8.915 1.00 92.88 274 HIS A C 1
ATOM 2272 O O . HIS A 1 274 ? -17.984 2.308 8.682 1.00 92.88 274 HIS A O 1
ATOM 2278 N N . PRO A 1 275 ? -15.757 2.553 8.630 1.00 92.38 275 PRO A N 1
ATOM 2279 C CA . PRO A 1 275 ? -15.805 3.968 8.238 1.00 92.38 275 PRO A CA 1
ATOM 2280 C C . PRO A 1 275 ? -16.565 4.258 6.940 1.00 92.38 275 PRO A C 1
ATOM 2282 O O . PRO A 1 275 ? -17.077 5.357 6.764 1.00 92.38 275 PRO A O 1
ATOM 2285 N N . LEU A 1 276 ? -16.671 3.278 6.039 1.00 92.06 276 LEU A N 1
ATOM 2286 C CA . LEU A 1 276 ? -17.403 3.422 4.773 1.00 92.06 276 LEU A CA 1
ATOM 2287 C C . LEU A 1 276 ? -18.929 3.258 4.913 1.00 92.06 276 LEU A C 1
ATOM 2289 O O . LEU A 1 276 ? -19.635 3.239 3.906 1.00 92.06 276 LEU A O 1
ATOM 2293 N N . ASN A 1 277 ? -19.452 3.090 6.134 1.00 90.88 277 ASN A N 1
ATOM 2294 C CA . ASN A 1 277 ? -20.890 3.002 6.364 1.00 90.88 277 ASN A CA 1
ATOM 2295 C C . ASN A 1 277 ? -21.476 4.422 6.491 1.00 90.88 277 ASN A C 1
ATOM 2297 O O . ASN A 1 277 ? -21.031 5.177 7.361 1.00 90.88 277 ASN A O 1
ATOM 2301 N N . PRO A 1 278 ? -22.480 4.812 5.682 1.00 86.81 278 PRO A N 1
ATOM 2302 C CA . PRO A 1 278 ? -23.162 6.098 5.852 1.00 86.81 278 PRO A CA 1
ATOM 2303 C C . PRO A 1 278 ? -23.848 6.242 7.220 1.00 86.81 278 PRO A C 1
ATOM 2305 O O . PRO A 1 278 ? -23.984 7.355 7.719 1.00 86.81 278 PRO A O 1
ATOM 2308 N N . ASN A 1 279 ? -24.238 5.128 7.843 1.00 88.94 279 ASN A N 1
ATOM 2309 C CA . ASN A 1 279 ? -24.877 5.078 9.157 1.00 88.94 279 ASN A CA 1
ATOM 2310 C C . ASN A 1 279 ? -23.881 4.730 10.277 1.00 88.94 279 ASN A C 1
ATOM 2312 O O . ASN A 1 279 ? -24.257 4.084 11.252 1.00 88.94 279 ASN A O 1
ATOM 2316 N N . PHE A 1 280 ? -22.605 5.104 10.127 1.00 90.69 280 PHE A N 1
ATOM 2317 C CA . PHE A 1 280 ? -21.563 4.806 11.108 1.00 90.69 280 PHE A CA 1
ATOM 2318 C C . PHE A 1 280 ? -21.932 5.321 12.512 1.00 90.69 280 PHE A C 1
ATOM 2320 O O . PHE A 1 280 ? -21.982 6.527 12.764 1.00 90.69 280 PHE A O 1
ATOM 2327 N N . ASP A 1 281 ? -22.165 4.388 13.438 1.00 94.31 281 ASP A N 1
ATOM 2328 C CA . ASP A 1 281 ? -22.483 4.691 14.832 1.00 94.31 281 ASP A CA 1
ATOM 2329 C C . ASP A 1 281 ? -21.199 4.968 15.629 1.00 94.31 281 ASP A C 1
ATOM 2331 O O . ASP A 1 281 ? -20.557 4.081 16.205 1.00 94.31 281 ASP A O 1
ATOM 2335 N N . LEU A 1 282 ? -20.817 6.244 15.640 1.00 93.81 282 LEU A N 1
ATOM 2336 C CA . LEU A 1 282 ? -19.646 6.738 16.356 1.00 93.81 282 LEU A CA 1
ATOM 2337 C C . LEU A 1 282 ? -19.749 6.521 17.874 1.00 93.81 282 LEU A C 1
ATOM 2339 O O . LEU A 1 282 ? -18.728 6.264 18.517 1.00 93.81 282 LEU A O 1
ATOM 2343 N N . GLU A 1 283 ? -20.943 6.644 18.460 1.00 94.62 283 GLU A N 1
ATOM 2344 C CA . GLU A 1 283 ? -21.136 6.475 19.905 1.00 94.62 283 GLU A CA 1
ATOM 2345 C C . GLU A 1 283 ? -20.887 5.020 20.302 1.00 94.62 283 GLU A C 1
ATOM 2347 O O . GLU A 1 283 ? -20.139 4.744 21.246 1.00 94.62 283 GLU A O 1
ATOM 2352 N N . TRP A 1 284 ? -21.439 4.084 19.529 1.00 94.75 284 TRP A N 1
ATOM 2353 C CA . TRP A 1 284 ? -21.227 2.662 19.749 1.00 94.75 284 TRP A CA 1
ATOM 2354 C C . TRP A 1 284 ? -19.770 2.249 19.524 1.00 94.75 284 TRP A C 1
ATOM 2356 O O . TRP A 1 284 ? -19.201 1.528 20.346 1.00 94.75 284 TRP A O 1
ATOM 2366 N N . PHE A 1 285 ? -19.115 2.756 18.474 1.00 94.88 285 PHE A N 1
ATOM 2367 C CA . PHE A 1 285 ? -17.683 2.522 18.280 1.00 94.88 285 PHE A CA 1
ATOM 2368 C C . PHE A 1 285 ? -16.848 3.064 19.452 1.00 94.88 285 PHE A C 1
ATOM 2370 O O . PHE A 1 285 ? -15.986 2.354 19.971 1.00 94.88 285 PHE A O 1
ATOM 2377 N N . THR A 1 286 ? -17.149 4.277 19.929 1.00 95.06 286 THR A N 1
ATOM 2378 C CA . THR A 1 286 ? -16.478 4.899 21.087 1.00 95.06 286 THR A CA 1
ATOM 2379 C C . THR A 1 286 ? -16.591 4.029 22.341 1.00 95.06 286 THR A C 1
ATOM 2381 O O . THR A 1 286 ? -15.609 3.854 23.067 1.00 95.06 286 THR A O 1
ATOM 2384 N N . LEU A 1 287 ? -17.768 3.438 22.575 1.00 94.44 287 LEU A N 1
ATOM 2385 C CA . LEU A 1 287 ? -17.991 2.493 23.669 1.00 94.44 287 LEU A CA 1
ATOM 2386 C C . LEU A 1 287 ? -17.124 1.232 23.512 1.00 94.44 287 LEU A C 1
ATOM 2388 O O . LEU A 1 287 ? -16.499 0.792 24.478 1.00 94.44 287 LEU A O 1
ATOM 2392 N N . MET A 1 288 ? -17.058 0.669 22.302 1.00 93.31 288 MET A N 1
ATOM 2393 C CA . MET A 1 288 ? -16.316 -0.561 21.996 1.00 93.31 288 MET A CA 1
ATOM 2394 C C . MET A 1 288 ? -14.798 -0.412 22.161 1.00 93.31 288 MET A C 1
ATOM 2396 O O . MET A 1 288 ? -14.135 -1.361 22.582 1.00 93.31 288 MET A O 1
ATOM 2400 N N . VAL A 1 289 ? -14.243 0.764 21.856 1.00 91.38 289 VAL A N 1
ATOM 2401 C CA . VAL A 1 289 ? -12.808 1.058 22.036 1.00 91.38 289 VAL A CA 1
ATOM 2402 C C . VAL A 1 289 ? -12.468 1.606 23.424 1.00 91.38 289 VAL A C 1
ATOM 2404 O O . VAL A 1 289 ? -11.326 1.975 23.673 1.00 91.38 289 VAL A O 1
ATOM 2407 N N . GLY A 1 290 ? -13.436 1.670 24.344 1.00 89.19 290 GLY A N 1
ATOM 2408 C CA . GLY A 1 290 ? -13.199 2.102 25.723 1.00 89.19 290 GLY A CA 1
ATOM 2409 C C . GLY A 1 290 ? -12.874 3.591 25.878 1.00 89.19 290 GLY A C 1
ATOM 2410 O O . GLY A 1 290 ? -12.238 3.968 26.859 1.00 89.19 290 GLY A O 1
ATOM 2411 N N . GLY A 1 291 ? -13.304 4.438 24.937 1.00 79.50 291 GLY A N 1
ATOM 2412 C CA . GLY A 1 291 ? -13.080 5.885 25.001 1.00 79.50 291 GLY A CA 1
ATOM 2413 C C . GLY A 1 291 ? -11.645 6.331 24.702 1.00 79.50 291 GLY A C 1
ATOM 2414 O O . GLY A 1 291 ? -11.255 7.420 25.115 1.00 79.50 291 GLY A O 1
ATOM 2415 N N . GLU A 1 292 ? -10.851 5.519 23.998 1.00 84.44 292 GLU A N 1
ATOM 2416 C CA . GLU A 1 292 ? -9.540 5.933 23.486 1.00 84.44 292 GLU A CA 1
ATOM 2417 C C . GLU A 1 292 ? -9.702 7.012 22.397 1.00 84.44 292 GLU A C 1
ATOM 2419 O O . GLU A 1 292 ? -9.769 6.703 21.206 1.00 84.44 292 GLU A O 1
ATOM 2424 N N . GLU A 1 293 ? -9.778 8.283 22.818 1.00 84.69 293 GLU A N 1
ATOM 2425 C CA . GLU A 1 293 ? -10.063 9.449 21.960 1.00 84.69 293 GLU A CA 1
ATOM 2426 C C . GLU A 1 293 ? -9.275 9.462 20.642 1.00 84.69 293 GLU A C 1
ATOM 2428 O O . GLU A 1 293 ? -9.913 9.626 19.601 1.00 84.69 293 GLU A O 1
ATOM 2433 N N . PRO A 1 294 ? -7.949 9.195 20.617 1.00 85.62 294 PRO A N 1
ATOM 2434 C CA . PRO A 1 294 ? -7.213 9.190 19.359 1.00 85.62 294 PRO A CA 1
ATOM 2435 C C . PRO A 1 294 ? -7.784 8.192 18.344 1.00 85.62 294 PRO A C 1
ATOM 2437 O O . PRO A 1 294 ? -8.011 8.559 17.197 1.00 85.62 294 PRO A O 1
ATOM 2440 N N . LEU A 1 295 ? -8.085 6.949 18.745 1.00 87.44 295 LEU A N 1
ATOM 2441 C CA . LEU A 1 295 ? -8.614 5.925 17.832 1.00 87.44 295 LEU A CA 1
ATOM 2442 C C . LEU A 1 295 ? -9.975 6.330 17.258 1.00 87.44 295 LEU A C 1
ATOM 2444 O O . LEU A 1 295 ? -10.240 6.130 16.071 1.00 87.44 295 LEU A O 1
ATOM 2448 N N . VAL A 1 296 ? -10.820 6.916 18.108 1.00 91.56 296 VAL A N 1
ATOM 2449 C CA . VAL A 1 296 ? -12.139 7.428 17.728 1.00 91.56 296 VAL A CA 1
ATOM 2450 C C . VAL A 1 296 ? -12.008 8.556 16.714 1.00 91.56 296 VAL A C 1
ATOM 2452 O O . VAL A 1 296 ? -12.732 8.564 15.719 1.00 91.56 296 VAL A O 1
ATOM 2455 N N . ASP A 1 297 ? -11.076 9.481 16.935 1.00 91.94 297 ASP A N 1
ATOM 2456 C CA . ASP A 1 297 ? -10.852 10.611 16.041 1.00 91.94 297 ASP A CA 1
ATOM 2457 C C . ASP A 1 297 ? -10.366 10.145 14.662 1.00 91.94 297 ASP A C 1
ATOM 2459 O O . ASP A 1 297 ? -10.940 10.559 13.655 1.00 91.94 297 ASP A O 1
ATOM 2463 N N . TYR A 1 298 ? -9.414 9.206 14.591 1.00 89.81 298 TYR A N 1
ATOM 2464 C CA . TYR A 1 298 ? -8.963 8.639 13.312 1.00 89.81 298 TYR A CA 1
ATOM 2465 C C . TYR A 1 298 ? -10.113 7.999 12.519 1.00 89.81 298 TYR A C 1
ATOM 2467 O O . TYR A 1 298 ? -10.282 8.270 11.330 1.00 89.81 298 TYR A O 1
ATOM 2475 N N . TYR A 1 299 ? -10.947 7.182 13.166 1.00 90.19 299 TYR A N 1
ATOM 2476 C CA . TYR A 1 299 ? -12.094 6.550 12.504 1.00 90.19 299 TYR A CA 1
ATOM 2477 C C . TYR A 1 299 ? -13.181 7.545 12.094 1.00 90.19 299 TYR A C 1
ATOM 2479 O O . TYR A 1 299 ? -13.749 7.426 11.005 1.00 90.19 299 TYR A O 1
ATOM 2487 N N . ARG A 1 300 ? -13.436 8.561 12.925 1.00 93.44 300 ARG A N 1
ATOM 2488 C CA . ARG A 1 300 ? -14.364 9.649 12.612 1.00 93.44 300 ARG A CA 1
ATOM 2489 C C . ARG A 1 300 ? -13.905 10.431 11.385 1.00 93.44 300 ARG A C 1
ATOM 2491 O O . ARG A 1 300 ? -14.729 10.714 10.520 1.00 93.44 300 ARG A O 1
ATOM 2498 N N . GLU A 1 301 ? -12.625 10.782 11.295 1.00 93.44 301 GLU A N 1
ATOM 2499 C CA . GLU A 1 301 ? -12.101 11.514 10.138 1.00 93.44 301 GLU A CA 1
ATOM 2500 C C . GLU A 1 301 ? -12.176 10.676 8.854 1.00 93.44 301 GLU A C 1
ATOM 2502 O O . GLU A 1 301 ? -12.601 11.195 7.825 1.00 93.44 301 GLU A O 1
ATOM 2507 N N . MET A 1 302 ? -11.911 9.364 8.912 1.00 91.88 302 MET A N 1
ATOM 2508 C CA . MET A 1 302 ? -12.125 8.471 7.760 1.00 91.88 302 MET A CA 1
ATOM 2509 C C . MET A 1 302 ? -13.581 8.450 7.294 1.00 91.88 302 MET A C 1
ATOM 2511 O O . MET A 1 302 ? -13.853 8.569 6.099 1.00 91.88 302 MET A O 1
ATOM 2515 N N . ASN A 1 303 ? -14.529 8.350 8.228 1.00 93.12 303 ASN A N 1
ATOM 2516 C CA . ASN A 1 303 ? -15.947 8.393 7.888 1.00 93.12 303 ASN A CA 1
ATOM 2517 C C . ASN A 1 303 ? -16.358 9.754 7.300 1.00 93.12 303 ASN A C 1
ATOM 2519 O O . ASN A 1 303 ? -17.100 9.794 6.322 1.00 93.12 303 ASN A O 1
ATOM 2523 N N . LYS A 1 304 ? -15.831 10.867 7.825 1.00 92.56 304 LYS A N 1
ATOM 2524 C CA . LYS A 1 304 ? -16.052 12.204 7.251 1.00 92.56 304 LYS A CA 1
ATOM 2525 C C . LYS A 1 304 ? -15.487 12.324 5.837 1.00 92.56 304 LYS A C 1
ATOM 2527 O O . LYS A 1 304 ? -16.173 12.854 4.967 1.00 92.56 304 LYS A O 1
ATOM 2532 N N . MET A 1 305 ? -14.268 11.836 5.592 1.00 90.50 305 MET A N 1
ATOM 2533 C CA . MET A 1 305 ? -13.667 11.820 4.253 1.00 90.50 305 MET A CA 1
ATOM 2534 C C . MET A 1 305 ? -14.543 11.027 3.280 1.00 90.50 305 MET A C 1
ATOM 2536 O O . MET A 1 305 ? -14.865 11.527 2.202 1.00 90.50 305 MET A O 1
ATOM 2540 N N . TRP A 1 306 ? -15.016 9.846 3.693 1.00 90.19 306 TRP A N 1
ATOM 2541 C CA . TRP A 1 306 ? -15.958 9.054 2.906 1.00 90.19 306 TRP A CA 1
ATOM 2542 C C . TRP A 1 306 ? -17.259 9.819 2.628 1.00 90.19 306 TRP A C 1
ATOM 2544 O O . TRP A 1 306 ? -17.628 9.989 1.467 1.00 90.19 306 TRP A O 1
ATOM 2554 N N . ALA A 1 307 ? -17.916 10.351 3.661 1.00 87.88 307 ALA A N 1
ATOM 2555 C CA . ALA A 1 307 ? -19.177 11.081 3.536 1.00 87.88 307 ALA A CA 1
ATOM 2556 C C . ALA A 1 307 ? -19.070 12.306 2.611 1.00 87.88 307 ALA A C 1
ATOM 2558 O O . ALA A 1 307 ? -19.990 12.583 1.840 1.00 87.88 307 ALA A O 1
ATOM 2559 N N . ASN A 1 308 ? -17.935 13.009 2.644 1.00 85.88 308 ASN A N 1
ATOM 2560 C CA . ASN A 1 308 ? -17.663 14.142 1.762 1.00 85.88 308 ASN A CA 1
ATOM 2561 C C . ASN A 1 308 ? -17.420 13.704 0.308 1.00 85.88 308 ASN A C 1
ATOM 2563 O O . ASN A 1 308 ? -17.817 14.414 -0.615 1.00 85.88 308 ASN A O 1
ATOM 2567 N N . SER A 1 309 ? -16.796 12.540 0.100 1.00 79.75 309 SER A N 1
ATOM 2568 C CA . SER A 1 309 ? -16.510 11.990 -1.233 1.00 79.75 309 SER A CA 1
ATOM 2569 C C . SER A 1 309 ? -17.727 11.346 -1.911 1.00 79.75 309 SER A C 1
ATOM 2571 O O . SER A 1 309 ? -17.887 11.452 -3.125 1.00 79.75 309 SER A O 1
ATOM 2573 N N . ALA A 1 310 ? -18.624 10.724 -1.138 1.00 65.31 310 ALA A N 1
ATOM 2574 C CA . ALA A 1 310 ? -19.681 9.846 -1.645 1.00 65.31 310 ALA A CA 1
ATOM 2575 C C . ALA A 1 310 ? -20.856 10.566 -2.339 1.00 65.31 310 ALA A C 1
ATOM 2577 O O . ALA A 1 310 ? -21.747 9.896 -2.867 1.00 65.31 310 ALA A O 1
ATOM 2578 N N . GLY A 1 311 ? -20.877 11.907 -2.353 1.00 54.97 311 GLY A N 1
ATOM 2579 C CA . GLY A 1 311 ? -21.707 12.723 -3.248 1.00 54.97 311 GLY A CA 1
ATOM 2580 C C . GLY A 1 311 ? -23.111 12.177 -3.566 1.00 54.97 311 GLY A C 1
ATOM 2581 O O . GLY A 1 311 ? -23.449 12.030 -4.733 1.00 54.97 311 GLY A O 1
ATOM 2582 N N . VAL A 1 312 ? -23.934 11.868 -2.555 1.00 50.06 312 VAL A N 1
ATOM 2583 C CA . VAL A 1 312 ? -25.398 11.627 -2.654 1.00 50.06 312 VAL A CA 1
ATOM 2584 C C . VAL A 1 312 ? -25.865 10.559 -3.680 1.00 50.06 312 VAL A C 1
ATOM 2586 O O . VAL A 1 312 ? -27.003 10.636 -4.133 1.00 50.06 312 VAL A O 1
ATOM 2589 N N . ARG A 1 313 ? -25.062 9.571 -4.122 1.00 54.53 313 ARG A N 1
ATOM 2590 C CA . ARG A 1 313 ? -25.495 8.709 -5.263 1.00 54.53 313 ARG A CA 1
ATOM 2591 C C . ARG A 1 313 ? -25.448 7.193 -5.131 1.00 54.53 313 ARG A C 1
ATOM 2593 O O . ARG A 1 313 ? -25.924 6.524 -6.044 1.00 54.53 313 ARG A O 1
ATOM 2600 N N . TYR A 1 314 ? -24.971 6.634 -4.031 1.00 55.69 314 TYR A N 1
ATOM 2601 C CA . TYR A 1 314 ? -24.913 5.180 -3.884 1.00 55.69 314 TYR A CA 1
ATOM 2602 C C . TYR A 1 314 ? -25.668 4.787 -2.624 1.00 55.69 314 TYR A C 1
ATOM 2604 O O . TYR A 1 314 ? -25.072 4.778 -1.569 1.00 55.69 314 TYR A O 1
ATOM 2612 N N . GLU A 1 315 ? -26.976 4.541 -2.677 1.00 55.78 315 GLU A N 1
ATOM 2613 C CA . GLU A 1 315 ? -27.747 4.169 -1.473 1.00 55.78 315 GLU A CA 1
ATOM 2614 C C . GLU A 1 315 ? -27.861 2.650 -1.250 1.00 55.78 315 GLU A C 1
ATOM 2616 O O . GLU A 1 315 ? -28.257 2.237 -0.168 1.00 55.78 315 GLU A O 1
ATOM 2621 N N . GLU A 1 316 ? -27.486 1.788 -2.204 1.00 55.16 316 GLU A N 1
ATOM 2622 C CA . GLU A 1 316 ? -28.108 0.450 -2.234 1.00 55.16 316 GLU A CA 1
ATOM 2623 C C . GLU A 1 316 ? -27.240 -0.779 -1.889 1.00 55.16 316 GLU A C 1
ATOM 2625 O O . GLU A 1 316 ? -27.789 -1.875 -1.871 1.00 55.16 316 GLU A O 1
ATOM 2630 N N . GLU A 1 317 ? -25.938 -0.686 -1.560 1.00 67.81 317 GLU A N 1
ATOM 2631 C CA . GLU A 1 317 ? -25.125 -1.924 -1.390 1.00 67.81 317 GLU A CA 1
ATOM 2632 C C . GLU A 1 317 ? -24.072 -1.947 -0.255 1.00 67.81 317 GLU A C 1
ATOM 2634 O O . GLU A 1 317 ? -23.221 -2.834 -0.247 1.00 67.81 317 GLU A O 1
ATOM 2639 N N . TYR A 1 318 ? -24.111 -1.048 0.735 1.00 69.06 318 TYR A N 1
ATOM 2640 C CA . TYR A 1 318 ? -23.092 -0.991 1.811 1.00 69.06 318 TYR A CA 1
ATOM 2641 C C . TYR A 1 318 ? -22.980 -2.250 2.674 1.00 69.06 318 TYR A C 1
ATOM 2643 O O . TYR A 1 318 ? -21.902 -2.557 3.169 1.00 69.06 318 TYR A O 1
ATOM 2651 N N . GLU A 1 319 ? -24.085 -2.974 2.836 1.00 71.31 319 GLU A N 1
ATOM 2652 C CA . GLU A 1 319 ? -24.160 -4.177 3.674 1.00 71.31 319 GLU A CA 1
ATOM 2653 C C . GLU A 1 319 ? -23.638 -5.430 2.952 1.00 71.31 319 GLU A C 1
ATOM 2655 O O . GLU A 1 319 ? -23.459 -6.489 3.556 1.00 71.31 319 GLU A O 1
ATOM 2660 N N . THR A 1 320 ? -23.399 -5.335 1.640 1.00 89.06 320 THR A N 1
ATOM 2661 C CA . THR A 1 320 ? -22.871 -6.447 0.846 1.00 89.06 320 THR A CA 1
ATOM 2662 C C . THR A 1 320 ? -21.351 -6.391 0.786 1.00 89.06 320 THR A C 1
ATOM 2664 O O . THR A 1 320 ? -20.745 -5.319 0.741 1.00 89.06 320 THR A O 1
ATOM 2667 N N . PHE A 1 321 ? -20.721 -7.563 0.720 1.00 93.12 321 PHE A N 1
ATOM 2668 C CA . PHE A 1 321 ? -19.279 -7.664 0.507 1.00 93.12 321 PHE A CA 1
ATOM 2669 C C . PHE A 1 321 ? -18.848 -6.941 -0.781 1.00 93.12 321 PHE A C 1
ATOM 2671 O O . PHE A 1 321 ? -17.875 -6.190 -0.784 1.00 93.12 321 PHE A O 1
ATOM 2678 N N . GLU A 1 322 ? -19.596 -7.139 -1.866 1.00 93.31 322 GLU A N 1
ATOM 2679 C CA . GLU A 1 322 ? -19.332 -6.535 -3.168 1.00 93.31 322 GLU A CA 1
ATOM 2680 C C . GLU A 1 322 ? -19.422 -5.005 -3.115 1.00 93.31 322 GLU A C 1
ATOM 2682 O O . GLU A 1 322 ? -18.549 -4.314 -3.650 1.00 93.31 322 GLU A O 1
ATOM 2687 N N . GLY A 1 323 ? -20.440 -4.468 -2.438 1.00 90.88 323 GLY A N 1
ATOM 2688 C CA . GLY A 1 323 ? -20.598 -3.029 -2.272 1.00 90.88 323 GLY A CA 1
ATOM 2689 C C . GLY A 1 323 ? -19.515 -2.415 -1.388 1.00 90.88 323 GLY A C 1
ATOM 2690 O O . GLY A 1 323 ? -18.983 -1.369 -1.753 1.00 90.88 323 GLY A O 1
ATOM 2691 N N . PHE A 1 324 ? -19.102 -3.081 -0.304 1.00 93.50 324 PHE A N 1
ATOM 2692 C CA . PHE A 1 324 ? -17.957 -2.638 0.495 1.00 93.50 324 PHE A CA 1
ATOM 2693 C C . PHE A 1 324 ? -16.669 -2.581 -0.330 1.00 93.50 324 PHE A C 1
ATOM 2695 O O . PHE A 1 324 ? -16.003 -1.550 -0.327 1.00 93.50 324 PHE A O 1
ATOM 2702 N N . CYS A 1 325 ? -16.323 -3.644 -1.067 1.00 94.19 325 CYS A N 1
ATOM 2703 C CA . CYS A 1 325 ? -15.110 -3.653 -1.889 1.00 94.19 325 CYS A CA 1
ATOM 2704 C C . CYS A 1 325 ? -15.133 -2.556 -2.960 1.00 94.19 325 CYS A C 1
ATOM 2706 O O . CYS A 1 325 ? -14.114 -1.907 -3.185 1.00 94.19 325 CYS A O 1
ATOM 2708 N N . ARG A 1 326 ? -16.288 -2.308 -3.591 1.00 91.44 326 ARG A N 1
ATOM 2709 C CA . ARG A 1 326 ? -16.445 -1.200 -4.545 1.00 91.44 326 ARG A CA 1
ATOM 2710 C C . ARG A 1 326 ? -16.265 0.160 -3.870 1.00 91.44 326 ARG A C 1
ATOM 2712 O O . ARG A 1 326 ? -15.574 1.014 -4.411 1.00 91.44 326 ARG A O 1
ATOM 2719 N N . ASN A 1 327 ? -16.869 0.365 -2.703 1.00 91.19 327 ASN A N 1
ATOM 2720 C CA . ASN A 1 327 ? -16.753 1.623 -1.968 1.00 91.19 327 ASN A CA 1
ATOM 2721 C C . ASN A 1 327 ? -15.329 1.857 -1.466 1.00 91.19 327 ASN A C 1
ATOM 2723 O O . ASN A 1 327 ? -14.864 2.987 -1.504 1.00 91.19 327 ASN A O 1
ATOM 2727 N N . LEU A 1 328 ? -14.629 0.803 -1.040 1.00 94.06 328 LEU A N 1
ATOM 2728 C CA . LEU A 1 328 ? -13.220 0.874 -0.666 1.00 94.06 328 LEU A CA 1
ATOM 2729 C C . LEU A 1 328 ? -12.366 1.311 -1.858 1.00 94.06 328 LEU A C 1
ATOM 2731 O O . LEU A 1 328 ? -11.543 2.204 -1.705 1.00 94.06 328 LEU A O 1
ATOM 2735 N N . ASP A 1 329 ? -12.595 0.732 -3.038 1.00 92.12 329 ASP A N 1
ATOM 2736 C CA . ASP A 1 329 ? -11.891 1.096 -4.271 1.00 92.12 329 ASP A CA 1
ATOM 2737 C C . ASP A 1 329 ? -12.111 2.574 -4.643 1.00 92.12 329 ASP A C 1
ATOM 2739 O O . ASP A 1 329 ? -11.146 3.302 -4.863 1.00 92.12 329 ASP A O 1
ATOM 2743 N N . ILE A 1 330 ? -13.365 3.044 -4.608 1.00 89.88 330 ILE A N 1
ATOM 2744 C CA . ILE A 1 330 ? -13.718 4.457 -4.842 1.00 89.88 330 ILE A CA 1
ATOM 2745 C C . ILE A 1 330 ? -13.084 5.365 -3.782 1.00 89.88 330 ILE A C 1
ATOM 2747 O O . ILE A 1 330 ? -12.545 6.418 -4.105 1.00 89.88 330 ILE A O 1
ATOM 2751 N N . PHE A 1 331 ? -13.148 4.971 -2.510 1.00 91.69 331 PHE A N 1
ATOM 2752 C CA . PHE A 1 331 ? -12.622 5.761 -1.403 1.00 91.69 331 PHE A CA 1
ATOM 2753 C C . PHE A 1 331 ? -11.118 5.990 -1.540 1.00 91.69 331 PHE A C 1
ATOM 2755 O O . PHE A 1 331 ? -10.649 7.102 -1.315 1.00 91.69 331 PHE A O 1
ATOM 2762 N N . VAL A 1 332 ? -10.361 4.954 -1.910 1.00 93.31 332 VAL A N 1
ATOM 2763 C CA . VAL A 1 332 ? -8.902 5.059 -1.972 1.00 93.31 332 VAL A CA 1
ATOM 2764 C C . VAL A 1 332 ? -8.407 5.685 -3.263 1.00 93.31 332 VAL A C 1
ATOM 2766 O O . VAL A 1 332 ? -7.438 6.430 -3.205 1.00 93.31 332 VAL A O 1
ATOM 2769 N N . HIS A 1 333 ? -9.040 5.421 -4.408 1.00 88.56 333 HIS A N 1
ATOM 2770 C CA . HIS A 1 333 ? -8.603 5.963 -5.699 1.00 88.56 333 HIS A CA 1
ATOM 2771 C C . HIS A 1 333 ? -9.214 7.332 -6.025 1.00 88.56 333 HIS A C 1
ATOM 2773 O O . HIS A 1 333 ? -8.800 7.952 -7.001 1.00 88.56 333 HIS A O 1
ATOM 2779 N N . GLY A 1 334 ? -10.171 7.794 -5.217 1.00 77.94 334 GLY A N 1
ATOM 2780 C CA . GLY A 1 334 ? -10.983 8.961 -5.528 1.00 77.94 334 GLY A CA 1
ATOM 2781 C C . GLY A 1 334 ? -12.080 8.650 -6.551 1.00 77.94 334 GLY A C 1
ATOM 2782 O O . GLY A 1 334 ? -12.213 7.529 -7.056 1.00 77.94 334 GLY A O 1
ATOM 2783 N N . MET A 1 335 ? -12.924 9.643 -6.853 1.00 55.84 335 MET A N 1
ATOM 2784 C CA . MET A 1 335 ? -13.921 9.491 -7.914 1.00 55.84 335 MET A CA 1
ATOM 2785 C C . MET A 1 335 ? -13.225 9.566 -9.272 1.00 55.84 335 MET A C 1
ATOM 2787 O O . MET A 1 335 ? -13.064 10.647 -9.831 1.00 55.84 335 MET A O 1
ATOM 2791 N N . VAL A 1 336 ? -12.898 8.405 -9.841 1.00 39.97 336 VAL A N 1
ATOM 2792 C CA . VAL A 1 336 ? -12.612 8.290 -11.274 1.00 39.97 336 VAL A CA 1
ATOM 2793 C C . VAL A 1 336 ? -13.911 8.608 -12.028 1.00 39.97 336 VAL A C 1
ATOM 2795 O O . VAL A 1 336 ? -14.769 7.739 -12.191 1.00 39.97 336 VAL A O 1
ATOM 2798 N N . LEU A 1 337 ? -14.098 9.881 -12.391 1.00 29.16 337 LEU A N 1
ATOM 2799 C CA . LEU A 1 337 ? -15.234 10.363 -13.188 1.00 29.16 337 LEU A CA 1
ATOM 2800 C C . LEU A 1 337 ? -15.153 9.916 -14.649 1.00 29.16 337 LEU A C 1
ATOM 2802 O O . LEU A 1 337 ? -14.063 10.036 -15.254 1.00 29.16 337 LEU A O 1
#

Foldseek 3Di:
DDDDDPFLPPPPWGWAAAPPQWIWGDAPLWIKIKHFAPPVPDPVLCVLAAQDALLVLDDPPDDPVSVLVSLLSNLVNLCCVCRNVLNPADPLLSCLSNLLSVVLNCQSPPPDDDPPQDPCLSRLLSLLVNLQSVLLVLLLCLVQPPVPCCVVVCVVDQKDWGDDPDDPRPHNHDGTTMIMGIDDSPDDDDPHGPPSDDDSLVSLVSSLVSLLVLLVVLALLCLLNSLSSLLSLLSSLVSLPRPPGPNSVVVSVVSVVSSLVSLVSSCVSQPQCALLRLPHDLVVSCVRNVNPPVSSVSSPVSNVLNVVQVPPPDDPDCNDSVVVVVSSNCSNRPPPD

pLDDT: mean 79.97, std 16.43, range [20.56, 98.12]